Protein AF-A0A0L7QK67-F1 (afdb_monomer_lite)

Organism: NCBI:txid597456

Sequence (205 aa):
MLLEVEDETRDFITVYKKDFPTKKTDRRKEYRPPLNYLPPLNILNGPYKRCLNTQRQNAILPLSEQSEDPQETLNRIRDEHSRLRRFLPEVVPDEDLIERKENEVKQTIYQLDYSKDLLRVKRAIKPPDNLTPNIKEREILRIRTGDSEYDATIDAVGNRVIKRRLFGPPLPIEPKIYSKGPDSPPSECSKILAEKKLVLPSSIF

Structure (mmCIF, N/CA/C/O backbone):
data_AF-A0A0L7QK67-F1
#
_entry.id   AF-A0A0L7QK67-F1
#
loop_
_atom_site.group_PDB
_atom_site.id
_atom_site.type_symbol
_atom_site.label_atom_id
_atom_site.label_alt_id
_atom_site.label_comp_id
_atom_site.label_asym_id
_atom_site.label_entity_id
_atom_site.label_seq_id
_atom_site.pdbx_PDB_ins_code
_atom_site.Cartn_x
_atom_site.Cartn_y
_atom_site.Cartn_z
_atom_site.occupancy
_atom_site.B_iso_or_equiv
_atom_site.auth_seq_id
_atom_site.auth_comp_id
_atom_site.auth_asym_id
_atom_site.auth_atom_id
_atom_site.pdbx_PDB_model_num
ATOM 1 N N . MET A 1 1 ? -2.790 21.146 -72.416 1.00 38.78 1 MET A N 1
ATOM 2 C CA . MET A 1 1 ? -3.624 22.029 -71.577 1.00 38.78 1 MET A CA 1
ATOM 3 C C . MET A 1 1 ? -3.372 21.637 -70.139 1.00 38.78 1 MET A C 1
ATOM 5 O O . MET A 1 1 ? -3.506 20.464 -69.817 1.00 38.78 1 MET A O 1
ATOM 9 N N . LEU A 1 2 ? -2.863 22.590 -69.365 1.00 40.53 2 LEU A N 1
ATOM 10 C CA . LEU A 1 2 ? -2.480 22.452 -67.965 1.00 40.53 2 LEU A CA 1
ATOM 11 C C . LEU A 1 2 ? -3.756 22.299 -67.127 1.00 40.53 2 LEU A C 1
ATOM 13 O O . LEU A 1 2 ? -4.636 23.148 -67.225 1.00 40.53 2 LEU A O 1
ATOM 17 N N . LEU A 1 3 ? -3.869 21.222 -66.348 1.00 48.81 3 LEU A N 1
ATOM 18 C CA . LEU A 1 3 ? -4.796 21.184 -65.218 1.00 48.81 3 LEU A CA 1
ATOM 19 C C . LEU A 1 3 ? -3.996 21.618 -63.990 1.00 48.81 3 LEU A C 1
ATOM 21 O O . LEU A 1 3 ? -3.273 20.822 -63.393 1.00 48.81 3 LEU A O 1
ATOM 25 N N . GLU A 1 4 ? -4.082 22.906 -63.681 1.00 50.88 4 GLU A N 1
ATOM 26 C CA . GLU A 1 4 ? -3.701 23.461 -62.388 1.00 50.88 4 GLU A CA 1
ATOM 27 C C . GLU A 1 4 ? -4.680 22.893 -61.353 1.00 50.88 4 GLU A C 1
ATOM 29 O O . GLU A 1 4 ? -5.856 23.247 -61.328 1.00 50.88 4 GLU A O 1
ATOM 34 N N . VAL A 1 5 ? -4.222 21.931 -60.551 1.00 56.22 5 VAL A N 1
ATOM 35 C CA . VAL A 1 5 ? -4.926 21.545 -59.327 1.00 56.22 5 VAL A CA 1
ATOM 36 C C . VAL A 1 5 ? -4.429 22.502 -58.254 1.00 56.22 5 VAL A C 1
ATOM 38 O O . VAL A 1 5 ? -3.264 22.460 -57.867 1.00 56.22 5 VAL A O 1
ATOM 41 N N . GLU A 1 6 ? -5.311 23.412 -57.855 1.00 51.16 6 GLU A N 1
ATOM 42 C CA . GLU A 1 6 ? -5.121 24.427 -56.821 1.00 51.16 6 GLU A CA 1
ATOM 43 C C . GLU A 1 6 ? -4.711 23.784 -55.481 1.00 51.16 6 GLU A C 1
ATOM 45 O O . GLU A 1 6 ? -5.546 23.420 -54.654 1.00 51.16 6 GLU A O 1
ATOM 50 N N . ASP A 1 7 ? -3.405 23.662 -55.241 1.00 51.06 7 ASP A N 1
ATOM 51 C CA . ASP A 1 7 ? -2.826 23.256 -53.950 1.00 51.06 7 ASP A CA 1
ATOM 52 C C . ASP A 1 7 ? -2.637 24.454 -52.983 1.00 51.06 7 ASP A C 1
ATOM 54 O O . ASP A 1 7 ? -2.007 24.331 -51.931 1.00 51.06 7 ASP A O 1
ATOM 58 N N . GLU A 1 8 ? -3.201 25.626 -53.299 1.00 57.03 8 GLU A N 1
ATOM 59 C CA . GLU A 1 8 ? -2.974 26.888 -52.569 1.00 57.03 8 GLU A CA 1
ATOM 60 C C . GLU A 1 8 ? -3.861 27.113 -51.331 1.00 57.03 8 GLU A C 1
ATOM 62 O O . GLU A 1 8 ? -3.764 28.152 -50.684 1.00 57.03 8 GLU A O 1
ATOM 67 N N . THR A 1 9 ? -4.684 26.146 -50.918 1.00 58.72 9 THR A N 1
ATOM 68 C CA . THR A 1 9 ? -5.544 26.294 -49.720 1.00 58.72 9 THR A CA 1
ATOM 69 C C . THR A 1 9 ? -5.350 25.193 -48.682 1.00 58.72 9 THR A C 1
ATOM 71 O O . THR A 1 9 ? -6.241 24.881 -47.889 1.00 58.72 9 THR A O 1
ATOM 74 N N . ARG A 1 10 ? -4.155 24.595 -48.620 1.00 55.06 10 ARG A N 1
ATOM 75 C CA . ARG A 1 10 ? -3.776 23.773 -47.461 1.00 55.06 10 ARG A CA 1
ATOM 76 C C . ARG A 1 10 ? -3.441 24.679 -46.280 1.00 55.06 10 ARG A C 1
ATOM 78 O O . ARG A 1 10 ? -2.281 24.885 -45.945 1.00 55.06 10 ARG A O 1
ATOM 85 N N . ASP A 1 11 ? -4.476 25.196 -45.623 1.00 57.25 11 ASP A N 1
ATOM 86 C CA . ASP A 1 11 ? -4.360 25.926 -44.363 1.00 57.25 11 ASP A CA 1
ATOM 87 C C . ASP A 1 11 ? -3.767 25.006 -43.285 1.00 57.25 11 ASP A C 1
ATOM 89 O O . ASP A 1 11 ? -4.482 24.302 -42.563 1.00 57.25 11 ASP A O 1
ATOM 93 N N . PHE A 1 12 ? -2.440 25.022 -43.148 1.00 56.84 12 PHE A N 1
ATOM 94 C CA . PHE A 1 12 ? -1.678 24.218 -42.185 1.00 56.84 12 PHE A CA 1
ATOM 95 C C . PHE A 1 12 ? -2.164 24.409 -40.734 1.00 56.84 12 PHE A C 1
ATOM 97 O O . PHE A 1 12 ? -2.034 23.514 -39.899 1.00 56.84 12 PHE A O 1
ATOM 104 N N . ILE A 1 13 ? -2.802 25.548 -40.443 1.00 56.28 13 ILE A N 1
ATOM 105 C CA . ILE A 1 13 ? -3.410 25.880 -39.146 1.00 56.28 13 ILE A CA 1
ATOM 106 C C . ILE A 1 13 ? -4.594 24.951 -38.819 1.00 56.28 13 ILE A C 1
ATOM 108 O O . ILE A 1 13 ? -4.821 24.622 -37.651 1.00 56.28 13 ILE A O 1
ATOM 112 N N . THR A 1 14 ? -5.354 24.516 -39.829 1.00 57.88 14 THR A N 1
ATOM 113 C CA . THR A 1 14 ? -6.544 23.669 -39.640 1.00 57.88 14 THR A CA 1
ATOM 114 C C . THR A 1 14 ? -6.194 22.188 -39.534 1.00 57.88 14 THR A C 1
ATOM 116 O O . THR A 1 14 ? -6.826 21.477 -38.752 1.00 57.88 14 THR A O 1
ATOM 119 N N . VAL A 1 15 ? -5.157 21.735 -40.247 1.00 60.75 15 VAL A N 1
ATOM 120 C CA . VAL A 1 15 ? -4.647 20.356 -40.159 1.00 60.75 15 VAL A CA 1
ATOM 121 C C . VAL A 1 15 ? -3.985 20.126 -38.800 1.00 60.75 15 VAL A C 1
ATOM 123 O O . VAL A 1 15 ? -4.341 19.188 -38.092 1.00 60.75 15 VAL A O 1
ATOM 126 N N . TYR A 1 16 ? -3.140 21.056 -38.346 1.00 61.09 16 TYR A N 1
ATOM 127 C CA . TYR A 1 16 ? -2.440 20.912 -37.067 1.00 61.09 16 TYR A CA 1
ATOM 128 C C . TYR A 1 16 ? -3.393 20.850 -35.859 1.00 61.09 16 TYR A C 1
ATOM 130 O O . TYR A 1 16 ? -3.169 20.087 -34.924 1.00 61.09 16 TYR A O 1
ATOM 138 N N . LYS A 1 17 ? -4.501 21.606 -35.877 1.00 61.56 17 LYS A N 1
ATOM 139 C CA . LYS A 1 17 ? -5.532 21.541 -34.822 1.00 61.56 17 LYS A CA 1
ATOM 140 C C . LYS A 1 17 ? -6.393 20.275 -34.876 1.00 61.56 17 LYS A C 1
ATOM 142 O O . LYS A 1 17 ? -6.960 19.908 -33.848 1.00 61.56 17 LYS A O 1
ATOM 147 N N . LYS A 1 18 ? -6.530 19.644 -36.048 1.00 61.97 18 LYS A N 1
ATOM 148 C CA . LYS A 1 18 ? -7.239 18.364 -36.206 1.00 61.97 18 LYS A CA 1
ATOM 149 C C . LYS A 1 18 ? -6.393 17.200 -35.697 1.00 61.97 18 LYS A C 1
ATOM 151 O O . LYS A 1 18 ? -6.915 16.363 -34.967 1.00 61.97 18 LYS A O 1
ATOM 156 N N . ASP A 1 19 ? -5.105 17.196 -36.025 1.00 66.88 19 ASP A N 1
ATOM 157 C CA . ASP A 1 19 ? -4.198 16.101 -35.670 1.00 66.88 19 ASP A CA 1
ATOM 158 C C . ASP A 1 19 ? -3.710 16.194 -34.217 1.00 66.88 19 ASP A C 1
ATOM 160 O O . ASP A 1 19 ? -3.429 15.177 -33.580 1.00 66.88 19 ASP A O 1
ATOM 164 N N . PHE A 1 20 ? -3.671 17.406 -33.651 1.00 61.97 20 PHE A N 1
ATOM 165 C CA . PHE A 1 20 ? -3.247 17.650 -32.274 1.00 61.97 20 PHE A CA 1
ATOM 166 C C . PHE A 1 20 ? -4.322 18.426 -31.499 1.00 61.97 20 PHE A C 1
ATOM 168 O O . PHE A 1 20 ? -4.285 19.661 -31.454 1.00 61.97 20 PHE A O 1
A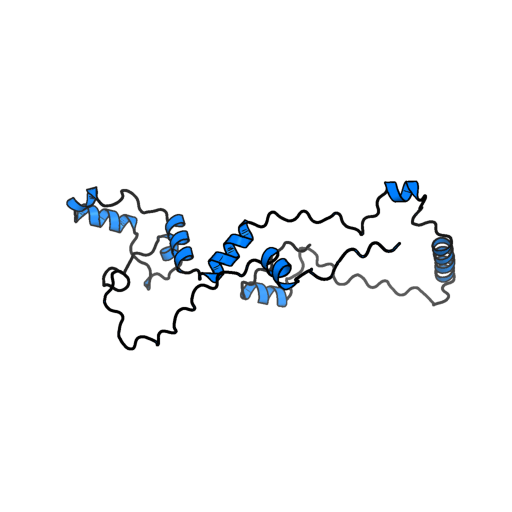TOM 175 N N . PRO A 1 21 ? -5.284 17.742 -30.844 1.00 64.50 21 PRO A N 1
ATOM 176 C CA . PRO A 1 21 ? -6.251 18.417 -29.990 1.00 64.50 21 PRO A CA 1
ATOM 177 C C . PRO A 1 21 ? -5.515 19.134 -28.852 1.00 64.50 21 PRO A C 1
ATOM 179 O O . PRO A 1 21 ? -4.741 18.531 -28.103 1.00 64.50 21 PRO A O 1
ATOM 182 N N . THR A 1 22 ? -5.756 20.437 -28.706 1.00 63.88 22 THR A N 1
ATOM 183 C CA . THR A 1 22 ? -5.203 21.222 -27.602 1.00 63.88 22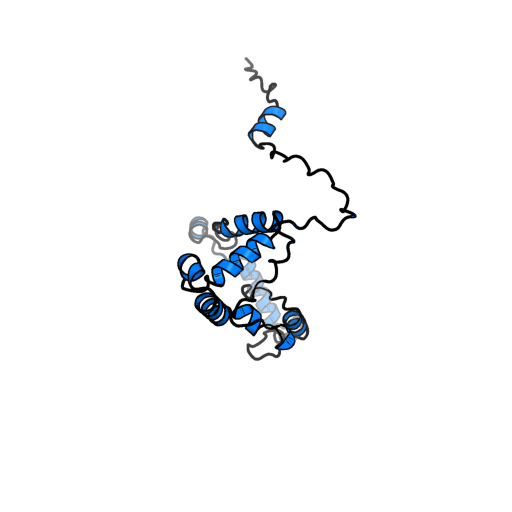 THR A CA 1
ATOM 184 C C . THR A 1 22 ? -5.664 20.619 -26.279 1.00 63.88 22 THR A C 1
ATOM 186 O O . THR A 1 22 ? -6.860 20.535 -25.993 1.00 63.88 22 THR A O 1
ATOM 189 N N . LYS A 1 23 ? -4.704 20.189 -25.451 1.00 66.62 23 LYS A N 1
ATOM 190 C CA . LYS A 1 23 ? -4.990 19.746 -24.084 1.00 66.62 23 LYS A CA 1
ATOM 191 C C . LYS A 1 23 ? -5.721 20.882 -23.369 1.00 66.62 23 LYS A C 1
ATOM 193 O O . LYS A 1 23 ? -5.219 22.004 -23.333 1.00 66.62 23 LYS A O 1
ATOM 198 N N . LYS A 1 24 ? -6.906 20.603 -22.817 1.00 62.47 24 LYS A N 1
ATOM 199 C CA . LYS A 1 24 ? -7.617 21.559 -21.962 1.00 62.47 24 LYS A CA 1
ATOM 200 C C . LYS A 1 24 ? -6.712 21.852 -20.771 1.00 62.47 24 LYS A C 1
ATOM 202 O O . LYS A 1 24 ? -6.501 20.990 -19.925 1.00 62.47 24 LYS A O 1
ATOM 207 N N . THR A 1 25 ? -6.116 23.036 -20.741 1.00 60.22 25 THR A N 1
ATOM 208 C CA . THR A 1 25 ? -5.406 23.503 -19.558 1.00 60.22 25 THR A CA 1
ATOM 209 C C . THR A 1 25 ? -6.465 23.841 -18.524 1.00 60.22 25 THR A C 1
ATOM 211 O O . THR A 1 25 ? -7.163 24.848 -18.668 1.00 60.22 25 THR A O 1
ATOM 214 N N . ASP A 1 26 ? -6.611 23.002 -17.503 1.00 64.81 26 ASP A N 1
ATOM 215 C CA . ASP A 1 26 ? -7.343 23.403 -16.309 1.00 64.81 26 ASP A CA 1
ATOM 216 C C . ASP A 1 26 ? -6.737 24.708 -15.785 1.00 64.81 26 ASP A C 1
ATOM 218 O O . ASP A 1 26 ? -5.516 24.912 -15.825 1.00 64.81 26 ASP A O 1
ATOM 222 N N . ARG A 1 27 ? -7.605 25.633 -15.359 1.00 63.47 27 ARG A N 1
ATOM 223 C CA . ARG A 1 27 ? -7.182 26.937 -14.839 1.00 63.47 27 ARG A CA 1
ATOM 224 C C . ARG A 1 27 ? -6.104 26.706 -13.780 1.00 63.47 27 ARG A C 1
ATOM 226 O O . ARG A 1 27 ? -6.308 25.930 -12.846 1.00 63.47 27 ARG A O 1
ATOM 233 N N . ARG A 1 28 ? -4.954 27.373 -13.934 1.00 62.69 28 ARG A N 1
ATOM 234 C CA . ARG A 1 28 ? -3.885 27.353 -12.928 1.00 62.69 28 ARG A CA 1
ATOM 235 C C . ARG A 1 28 ? -4.516 27.714 -11.585 1.00 62.69 28 ARG A C 1
ATOM 237 O O . ARG A 1 28 ? -5.160 28.756 -11.487 1.00 62.69 28 ARG A O 1
ATOM 244 N N . LYS A 1 29 ? -4.368 26.847 -10.577 1.00 64.38 29 LYS A N 1
ATOM 245 C CA . LYS A 1 29 ? -4.762 27.180 -9.203 1.00 64.38 29 LYS A CA 1
ATOM 246 C C . LYS A 1 29 ? -4.033 28.467 -8.831 1.00 64.38 29 LYS A C 1
ATOM 248 O O . LYS A 1 29 ? -2.805 28.499 -8.863 1.00 64.38 29 LYS A O 1
ATOM 253 N N . GLU A 1 30 ? -4.794 29.517 -8.548 1.00 72.00 30 GLU A N 1
ATOM 254 C CA . GLU A 1 30 ? -4.254 30.778 -8.051 1.00 72.00 30 GLU A CA 1
ATOM 255 C C . GLU A 1 30 ? -3.367 30.485 -6.838 1.00 72.00 30 GLU A C 1
ATOM 257 O O . GLU A 1 30 ? -3.742 29.708 -5.952 1.00 72.00 30 GLU A O 1
ATOM 262 N N . TYR A 1 31 ? -2.161 31.055 -6.837 1.00 66.12 31 TYR A N 1
ATOM 263 C CA . TYR A 1 31 ? -1.217 30.909 -5.738 1.00 66.12 31 TYR A CA 1
ATOM 264 C C . TYR A 1 31 ? -1.863 31.461 -4.467 1.00 66.12 31 TYR A C 1
ATOM 266 O O . TYR A 1 31 ? -2.077 32.666 -4.340 1.00 66.12 31 TYR A O 1
ATOM 274 N N . ARG A 1 32 ? -2.205 30.571 -3.532 1.00 66.88 32 ARG A N 1
ATOM 275 C CA . ARG A 1 32 ? -2.660 30.972 -2.203 1.00 66.88 32 ARG A CA 1
ATOM 276 C C . ARG A 1 32 ? -1.427 31.143 -1.319 1.00 66.88 32 ARG A C 1
ATOM 278 O O . ARG A 1 32 ? -0.677 30.175 -1.180 1.00 66.88 32 ARG A O 1
ATOM 285 N N . PRO A 1 33 ? -1.202 32.329 -0.730 1.00 68.81 33 PRO A N 1
ATOM 286 C CA . PRO A 1 33 ? -0.134 32.498 0.242 1.00 68.81 33 PRO A CA 1
ATOM 287 C C . PRO A 1 33 ? -0.337 31.531 1.422 1.00 68.81 33 PRO A C 1
ATOM 289 O O . PRO A 1 33 ? -1.478 31.149 1.712 1.00 68.81 33 PRO A O 1
ATOM 292 N N . PRO A 1 34 ? 0.749 31.112 2.095 1.00 62.47 34 PRO A N 1
ATOM 293 C CA . PRO A 1 34 ? 0.650 30.257 3.269 1.00 62.47 34 PRO A CA 1
ATOM 294 C C . PRO A 1 34 ? -0.243 30.922 4.324 1.00 62.47 34 PRO A C 1
ATOM 296 O O . PRO A 1 34 ? -0.141 32.119 4.592 1.00 62.47 34 PRO A O 1
ATOM 299 N N . LEU A 1 35 ? -1.171 30.145 4.880 1.00 58.31 35 LEU A N 1
ATOM 300 C CA . LEU A 1 35 ? -2.115 30.613 5.889 1.00 58.31 35 LEU A CA 1
ATOM 301 C C . LEU A 1 35 ? -1.343 30.898 7.187 1.00 58.31 35 LEU A C 1
ATOM 303 O O . LEU A 1 35 ? -0.801 29.978 7.789 1.00 58.31 35 LEU A O 1
ATOM 307 N N . ASN A 1 36 ? -1.318 32.159 7.631 1.00 68.19 36 ASN A N 1
ATOM 308 C CA . ASN A 1 36 ? -0.690 32.583 8.896 1.00 68.19 36 ASN A CA 1
ATOM 309 C C . ASN A 1 36 ? -1.497 32.192 10.151 1.00 68.19 36 ASN A C 1
ATOM 311 O O . ASN A 1 36 ? -1.132 32.558 11.265 1.00 68.19 36 ASN A O 1
ATOM 315 N N . TYR A 1 37 ? -2.616 31.489 9.987 1.00 60.69 37 TYR A N 1
ATOM 316 C CA . TYR A 1 37 ? -3.477 31.037 11.073 1.00 60.69 37 TYR A CA 1
ATOM 317 C C . TYR A 1 37 ? -3.511 29.516 11.115 1.00 60.69 37 TYR A C 1
ATOM 319 O O . TYR A 1 37 ? -3.493 28.857 10.071 1.00 60.69 37 TYR A O 1
ATOM 327 N N . LEU A 1 38 ? -3.591 28.961 12.331 1.00 61.03 38 LEU A N 1
ATOM 328 C CA . LEU A 1 38 ? -3.873 27.542 12.503 1.00 61.03 38 LEU A CA 1
ATOM 329 C C . LEU A 1 38 ? -5.152 27.228 11.718 1.00 61.03 38 LEU A C 1
ATOM 331 O O . LEU A 1 38 ? -6.145 27.951 11.866 1.00 61.03 38 LEU A O 1
ATOM 335 N N . PRO A 1 39 ? -5.132 26.205 10.847 1.00 61.34 39 PRO A N 1
ATOM 336 C CA . PRO A 1 39 ? -6.318 25.841 10.100 1.00 61.34 39 PRO A CA 1
ATOM 337 C C . PRO A 1 39 ? -7.450 25.600 11.106 1.00 61.34 39 PRO A C 1
ATOM 339 O O . PRO A 1 39 ? -7.208 24.944 12.125 1.00 61.34 39 PRO A O 1
ATOM 342 N N . PRO A 1 40 ? -8.661 26.135 10.861 1.00 64.44 40 PRO A N 1
ATOM 343 C CA . PRO A 1 40 ? -9.784 25.921 11.764 1.00 64.44 40 PRO A CA 1
ATOM 344 C C . PRO A 1 40 ? -9.946 24.420 12.011 1.00 64.44 40 PRO A C 1
ATOM 346 O O . PRO A 1 40 ? -9.616 23.624 11.122 1.00 64.44 40 PRO A O 1
ATOM 349 N N . LEU A 1 41 ? -10.421 24.043 13.206 1.00 56.66 41 LEU A N 1
ATOM 350 C CA . LEU A 1 41 ? -10.721 22.656 13.575 1.00 56.66 41 LEU A CA 1
ATOM 351 C C . LEU A 1 41 ? -11.761 22.101 12.597 1.00 56.66 41 LEU A C 1
ATOM 353 O O . LEU A 1 41 ? -12.966 22.165 12.811 1.00 56.66 41 LEU A O 1
ATOM 357 N N . ASN A 1 42 ? -11.274 21.623 11.465 1.00 54.62 42 ASN A N 1
ATOM 358 C CA . ASN A 1 42 ? -12.063 21.006 10.428 1.00 54.62 42 ASN A CA 1
ATOM 359 C C . ASN A 1 42 ? -12.228 19.529 10.801 1.00 54.62 42 ASN A C 1
ATOM 361 O O . ASN A 1 42 ? -11.465 19.012 11.619 1.00 54.62 42 ASN A O 1
ATOM 365 N N . ILE A 1 43 ? -13.147 18.804 10.166 1.00 55.53 43 ILE A N 1
ATOM 366 C CA . ILE A 1 43 ? -13.256 17.338 10.343 1.00 55.53 43 ILE A CA 1
ATOM 367 C C . ILE A 1 43 ? -11.889 16.670 10.067 1.00 55.53 43 ILE A C 1
ATOM 369 O O . ILE A 1 43 ? -11.509 15.691 10.696 1.00 55.53 43 ILE A O 1
ATOM 373 N N . LEU A 1 44 ? -11.096 17.301 9.194 1.00 54.88 44 LEU A N 1
ATOM 374 C CA . LEU A 1 44 ? -9.725 16.941 8.847 1.00 54.88 44 LEU A CA 1
ATOM 375 C C . LEU A 1 44 ? -8.632 17.486 9.783 1.00 54.88 44 LEU A C 1
ATOM 377 O O . LEU A 1 44 ? -7.477 17.271 9.465 1.00 54.88 44 LEU A O 1
ATOM 381 N N . ASN A 1 45 ? -8.912 18.213 10.868 1.00 57.41 45 ASN A N 1
ATOM 382 C CA . ASN A 1 45 ? -7.915 18.750 11.824 1.00 57.41 45 ASN A CA 1
ATOM 383 C C . ASN A 1 45 ? -8.387 18.740 13.292 1.00 57.41 45 ASN A C 1
ATOM 385 O O . ASN A 1 45 ? -7.720 19.296 14.160 1.00 57.41 45 ASN A O 1
ATOM 389 N N . GLY A 1 46 ? -9.533 18.121 13.569 1.00 59.94 46 GLY A N 1
ATOM 390 C CA . GLY A 1 46 ? -10.135 18.068 14.893 1.00 59.94 46 GLY A CA 1
ATOM 391 C C . GLY A 1 46 ? -9.493 17.053 15.854 1.00 59.94 46 GLY A C 1
ATOM 392 O O . GLY A 1 46 ? -8.628 16.269 15.462 1.00 59.94 46 GLY A O 1
ATOM 393 N N . PRO A 1 47 ? -9.961 17.026 17.116 1.00 57.19 47 PRO A N 1
ATOM 394 C CA . PRO A 1 47 ? -9.459 16.147 18.181 1.00 57.19 47 PRO A CA 1
ATOM 395 C C . PRO A 1 47 ? -9.599 14.643 17.882 1.00 57.19 47 PRO A C 1
ATOM 397 O O . PRO A 1 47 ? -8.848 13.839 18.424 1.00 57.19 47 PRO A O 1
ATOM 400 N N . TYR A 1 48 ? -10.489 14.254 16.966 1.00 62.09 48 TYR A N 1
ATOM 401 C CA . TYR A 1 48 ? -10.740 12.860 16.572 1.00 62.09 48 TYR A CA 1
ATOM 402 C C . TYR A 1 48 ? -9.765 12.318 15.509 1.00 62.09 48 TYR A C 1
ATOM 404 O O . TYR A 1 48 ? -10.107 11.416 14.752 1.00 62.09 48 TYR A O 1
ATOM 412 N N . LYS A 1 49 ? -8.552 12.876 15.419 1.00 65.62 49 LYS A N 1
ATOM 413 C CA . LYS A 1 49 ? -7.526 12.456 14.449 1.00 65.62 49 LYS A CA 1
ATOM 414 C C . LYS A 1 49 ? -6.648 11.294 14.898 1.00 65.62 49 LYS A C 1
ATOM 416 O O . LYS A 1 49 ? -5.964 10.709 14.066 1.00 65.62 49 LYS A O 1
ATOM 421 N N . ARG A 1 50 ? -6.587 11.022 16.201 1.00 70.31 50 ARG A N 1
ATOM 422 C CA . ARG A 1 50 ? -5.743 9.950 16.731 1.00 70.31 50 ARG A CA 1
ATOM 423 C C . ARG A 1 50 ? -6.439 8.622 16.460 1.00 70.31 50 ARG A C 1
ATOM 425 O O . ARG A 1 50 ? -7.329 8.229 17.207 1.00 70.31 50 ARG A O 1
ATOM 432 N N . CYS A 1 51 ? -6.079 7.993 15.351 1.00 78.38 51 CYS A N 1
ATOM 433 C CA . CYS A 1 51 ? -6.433 6.614 15.061 1.00 78.38 51 CYS A CA 1
ATOM 434 C C . CYS A 1 51 ? -5.440 5.671 15.742 1.00 78.38 51 CYS A C 1
ATOM 436 O O . CYS A 1 51 ? -4.281 6.027 15.956 1.00 78.38 51 CYS A O 1
ATOM 438 N N . LEU A 1 52 ? -5.916 4.475 16.081 1.00 85.81 52 LEU A N 1
ATOM 439 C CA . LEU A 1 52 ? -5.029 3.371 16.418 1.00 85.81 52 LEU A CA 1
ATOM 440 C C . LEU A 1 52 ? -4.218 3.006 15.175 1.00 85.81 52 LEU A C 1
ATOM 442 O O . LEU A 1 52 ? -4.722 3.104 14.051 1.00 85.81 52 LEU A O 1
ATOM 446 N N . ASN A 1 53 ? -2.976 2.593 15.387 1.00 87.94 53 ASN A N 1
ATOM 447 C CA . ASN A 1 53 ? -2.168 2.041 14.316 1.00 87.94 53 ASN A CA 1
ATOM 448 C C . ASN A 1 53 ? -2.735 0.669 13.923 1.00 87.94 53 ASN A C 1
ATOM 450 O O . ASN A 1 53 ? -3.354 -0.029 14.731 1.00 87.94 53 ASN A O 1
ATOM 454 N N . THR A 1 54 ? -2.498 0.266 12.677 1.00 87.00 54 THR A N 1
ATOM 455 C CA . THR A 1 54 ? -2.787 -1.106 12.241 1.00 87.00 54 THR A CA 1
ATOM 456 C C . THR A 1 54 ? -1.829 -2.095 12.905 1.00 87.00 54 THR A C 1
ATOM 458 O O . THR A 1 54 ? -0.744 -1.716 13.363 1.00 87.00 54 THR A O 1
ATOM 461 N N . GLN A 1 55 ? -2.190 -3.379 12.938 1.00 88.50 55 GLN A N 1
ATOM 462 C CA . GLN A 1 55 ? -1.346 -4.416 13.541 1.00 88.50 55 GLN A CA 1
ATOM 463 C C . GLN A 1 55 ? 0.008 -4.486 12.826 1.00 88.50 55 GLN A C 1
ATOM 465 O O . GLN A 1 55 ? 1.058 -4.537 13.471 1.00 88.50 55 GLN A O 1
ATOM 470 N N . ARG A 1 56 ? 0.003 -4.377 11.491 1.00 87.88 56 ARG A N 1
ATOM 471 C CA . ARG A 1 56 ? 1.229 -4.275 10.680 1.00 87.88 56 ARG A CA 1
ATOM 472 C C . ARG A 1 56 ? 2.086 -3.065 11.031 1.00 87.88 56 ARG A C 1
ATOM 474 O O . ARG A 1 56 ? 3.302 -3.200 11.124 1.00 87.88 56 ARG A O 1
ATOM 481 N N . GLN A 1 57 ? 1.483 -1.890 11.218 1.00 87.06 57 GLN A N 1
ATOM 482 C CA . GLN A 1 57 ? 2.233 -0.687 11.589 1.00 87.06 57 GLN A CA 1
ATOM 483 C C . GLN A 1 57 ? 2.847 -0.829 12.985 1.00 87.06 57 GLN A C 1
ATOM 485 O O . GLN A 1 57 ? 4.025 -0.523 13.159 1.00 87.06 57 GLN A O 1
ATOM 490 N N . ASN A 1 58 ? 2.105 -1.371 13.953 1.00 89.62 58 ASN A N 1
ATOM 491 C CA . ASN A 1 58 ? 2.629 -1.625 15.295 1.00 89.62 58 ASN A CA 1
ATOM 492 C C . ASN A 1 58 ? 3.809 -2.603 15.294 1.00 89.62 58 ASN A C 1
ATOM 494 O O . ASN A 1 58 ? 4.768 -2.386 16.026 1.00 89.62 58 ASN A O 1
ATOM 498 N N . ALA A 1 59 ? 3.800 -3.619 14.428 1.00 89.69 59 ALA A N 1
ATOM 499 C CA . ALA A 1 59 ? 4.923 -4.549 14.296 1.00 89.69 59 ALA A CA 1
ATOM 500 C C . ALA A 1 59 ? 6.223 -3.884 13.792 1.00 89.69 59 ALA A C 1
ATOM 502 O O . ALA A 1 59 ? 7.313 -4.397 14.043 1.00 89.69 59 ALA A O 1
ATOM 503 N N . ILE A 1 60 ? 6.120 -2.761 13.074 1.00 92.12 60 ILE A N 1
ATOM 504 C CA . ILE A 1 60 ? 7.266 -2.021 12.520 1.00 92.12 60 ILE A CA 1
ATOM 505 C C . ILE A 1 60 ? 7.804 -0.990 13.525 1.00 92.12 60 ILE A C 1
ATOM 507 O O . ILE A 1 60 ? 8.993 -0.666 13.504 1.00 92.12 60 ILE A O 1
ATOM 511 N N . LEU A 1 61 ? 6.936 -0.455 14.385 1.00 89.81 61 LEU A N 1
ATOM 512 C CA . LEU A 1 61 ? 7.259 0.633 15.305 1.00 89.81 61 LEU A CA 1
ATOM 513 C C . LEU A 1 61 ? 7.941 0.140 16.595 1.00 89.81 61 LEU A C 1
ATOM 515 O O . LEU A 1 61 ? 7.692 -0.982 17.044 1.00 89.81 61 LEU A O 1
ATOM 519 N N . PRO A 1 62 ? 8.786 0.975 17.231 1.00 90.50 62 PRO A N 1
ATOM 520 C CA . PRO A 1 62 ? 9.353 0.670 18.542 1.00 90.50 62 PRO A CA 1
ATOM 521 C C . PRO A 1 62 ? 8.265 0.672 19.625 1.00 90.50 62 PRO A C 1
ATOM 523 O O . PRO A 1 62 ? 7.293 1.416 19.530 1.00 90.50 62 PRO A O 1
ATOM 526 N N . LEU A 1 63 ? 8.460 -0.106 20.698 1.00 87.44 63 LEU A N 1
ATOM 527 C CA . LEU A 1 63 ? 7.463 -0.327 21.762 1.00 87.44 63 LEU A CA 1
ATOM 528 C C . LEU A 1 63 ? 6.877 0.969 22.361 1.00 87.44 63 LEU A C 1
ATOM 530 O O . LEU A 1 63 ? 5.723 0.989 22.768 1.00 87.44 63 LEU A O 1
ATOM 534 N N . SER A 1 64 ? 7.648 2.061 22.395 1.00 89.00 64 SER A N 1
ATOM 535 C CA . SER A 1 64 ? 7.198 3.365 22.903 1.00 89.00 64 SER A CA 1
ATOM 536 C C . SER A 1 64 ? 6.138 4.055 22.039 1.00 89.00 64 SER A C 1
ATOM 538 O O . SER A 1 64 ? 5.440 4.936 22.532 1.00 89.00 64 SER A O 1
ATOM 540 N N . GLU A 1 65 ? 6.049 3.704 20.757 1.00 86.94 65 GLU A N 1
ATOM 541 C CA . GLU A 1 65 ? 5.155 4.326 19.768 1.00 86.94 65 GLU A CA 1
ATOM 542 C C . GLU A 1 65 ? 4.030 3.386 19.312 1.00 86.94 65 GLU A C 1
ATOM 544 O O . GLU A 1 65 ? 3.174 3.779 18.516 1.00 86.94 65 GLU A O 1
ATOM 549 N N . GLN A 1 66 ? 4.020 2.147 19.808 1.00 86.94 66 GLN A N 1
ATOM 550 C CA . GLN A 1 66 ? 2.984 1.170 19.495 1.00 86.94 66 GLN A CA 1
ATOM 551 C C . GLN A 1 66 ? 1.654 1.568 20.144 1.00 86.94 66 GLN A C 1
ATOM 553 O O . GLN A 1 66 ? 1.604 1.984 21.303 1.00 86.94 66 GLN A O 1
ATOM 558 N N . SER A 1 67 ? 0.565 1.441 19.387 1.00 88.25 67 SER A N 1
ATOM 559 C CA . SER A 1 67 ? -0.790 1.604 19.915 1.00 88.25 67 SER A CA 1
ATOM 560 C C . SER A 1 67 ? -1.322 0.288 20.485 1.00 88.25 67 SER A C 1
ATOM 562 O O . SER A 1 67 ? -0.760 -0.777 20.239 1.00 88.25 67 SER A O 1
ATOM 564 N N . GLU A 1 68 ? -2.454 0.356 21.191 1.00 89.19 68 GLU A N 1
ATOM 565 C CA . GLU A 1 68 ? -3.245 -0.834 21.531 1.00 89.19 68 GLU A CA 1
ATOM 566 C C . GLU A 1 68 ? -3.667 -1.604 20.268 1.00 89.19 68 GLU A C 1
ATOM 568 O O . GLU A 1 68 ? -3.713 -1.036 19.164 1.00 89.19 68 GLU A O 1
ATOM 573 N N . ASP A 1 69 ? -3.982 -2.890 20.442 1.00 90.50 69 ASP A N 1
ATOM 574 C CA . ASP A 1 69 ? -4.487 -3.735 19.366 1.00 90.50 69 ASP A CA 1
ATOM 575 C C . ASP A 1 69 ? -5.898 -3.286 18.936 1.00 90.50 69 ASP A C 1
ATOM 577 O O . ASP A 1 69 ? -6.804 -3.204 19.774 1.00 90.50 69 ASP A O 1
ATOM 581 N N . PRO A 1 70 ? -6.135 -3.013 17.637 1.00 89.06 70 PRO A N 1
ATOM 582 C CA . PRO A 1 70 ? -7.415 -2.489 17.169 1.00 89.06 70 PRO A CA 1
ATOM 583 C C . PRO A 1 70 ? -8.607 -3.405 17.467 1.00 89.06 70 PRO A C 1
ATOM 585 O O . PRO A 1 70 ? -9.715 -2.901 17.677 1.00 89.06 70 PRO A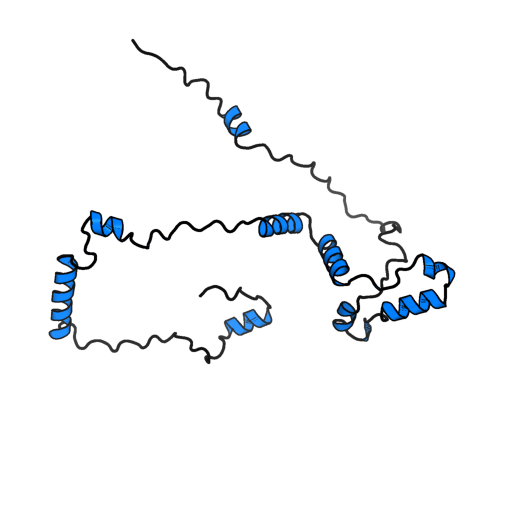 O 1
ATOM 588 N N . GLN A 1 71 ? -8.416 -4.728 17.496 1.00 89.69 71 GLN A N 1
ATOM 589 C CA . GLN A 1 71 ? -9.508 -5.670 17.745 1.00 89.69 71 GLN A CA 1
ATOM 590 C C . GLN A 1 71 ? -9.894 -5.691 19.229 1.00 89.69 71 GLN A C 1
ATOM 592 O O . GLN A 1 71 ? -11.085 -5.670 19.553 1.00 89.69 71 GLN A O 1
ATOM 597 N N . GLU A 1 72 ? -8.912 -5.680 20.131 1.00 91.50 72 GLU A N 1
ATOM 598 C CA . GLU A 1 72 ? -9.148 -5.573 21.574 1.00 91.50 72 GLU A CA 1
ATOM 599 C C . GLU A 1 72 ? -9.852 -4.265 21.936 1.00 91.50 72 GLU A C 1
ATOM 601 O O . GLU A 1 72 ? -10.865 -4.285 22.644 1.00 91.50 72 GLU A O 1
ATOM 606 N N . THR A 1 73 ? -9.393 -3.133 21.393 1.00 90.81 73 THR A N 1
ATOM 607 C CA . THR A 1 73 ? -10.036 -1.839 21.652 1.00 90.81 73 THR A CA 1
ATOM 608 C C . THR A 1 73 ? -11.467 -1.807 21.105 1.00 90.81 73 THR A C 1
ATOM 610 O O . THR A 1 73 ? -12.371 -1.288 21.763 1.00 90.81 73 THR A O 1
ATOM 613 N N . LEU A 1 74 ? -11.723 -2.402 19.935 1.00 90.19 74 LEU A N 1
ATOM 614 C CA . LEU A 1 74 ? -13.070 -2.490 19.363 1.00 90.19 74 LEU A CA 1
ATOM 615 C C . LEU A 1 74 ? -14.010 -3.349 20.223 1.00 90.19 74 LEU A C 1
ATOM 617 O O . LEU A 1 74 ? -15.169 -2.973 20.421 1.00 90.19 74 LEU A O 1
ATOM 621 N N . ASN A 1 75 ? -13.520 -4.461 20.772 1.00 91.25 75 ASN A N 1
ATOM 622 C CA . ASN A 1 75 ? -14.280 -5.289 21.710 1.00 91.25 75 ASN A CA 1
ATOM 623 C C . ASN A 1 75 ? -14.576 -4.524 23.006 1.00 91.25 75 ASN A C 1
ATOM 625 O O . ASN A 1 75 ? -15.729 -4.445 23.424 1.00 91.25 75 ASN A O 1
ATOM 629 N N . ARG A 1 76 ? -13.574 -3.845 23.569 1.00 93.31 76 ARG A N 1
ATOM 630 C CA . ARG A 1 76 ? -13.738 -3.007 24.761 1.00 93.31 76 ARG A CA 1
ATOM 631 C C . ARG A 1 76 ? -14.797 -1.918 24.568 1.00 93.31 76 ARG A C 1
ATOM 633 O O . ARG A 1 76 ? -15.677 -1.765 25.409 1.00 93.31 76 ARG A O 1
ATOM 640 N N . ILE A 1 77 ? -14.773 -1.206 23.439 1.00 91.06 77 ILE A N 1
ATOM 641 C CA . ILE A 1 77 ? -15.770 -0.168 23.121 1.00 91.06 77 ILE A CA 1
ATOM 642 C C . ILE A 1 77 ? -17.181 -0.763 23.024 1.00 91.06 77 ILE A C 1
ATOM 644 O O . ILE A 1 77 ? -18.155 -0.112 23.401 1.00 91.06 77 ILE A O 1
ATOM 648 N N . ARG A 1 78 ? -17.330 -1.994 22.527 1.00 89.81 78 ARG A N 1
ATOM 649 C CA . ARG A 1 78 ? -18.640 -2.662 22.469 1.00 89.81 78 ARG A CA 1
ATOM 650 C C . ARG A 1 78 ? -19.187 -3.003 23.838 1.00 89.81 78 ARG A C 1
ATOM 652 O O . ARG A 1 78 ? -20.395 -2.862 24.043 1.00 89.81 78 ARG A O 1
ATOM 659 N N . ASP A 1 79 ? -18.312 -3.450 24.726 1.00 92.31 79 ASP A N 1
ATOM 660 C CA . ASP A 1 79 ? -18.674 -3.820 26.087 1.00 92.31 79 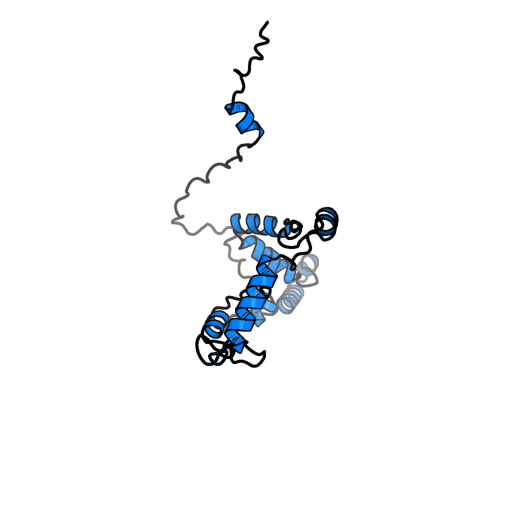ASP A CA 1
ATOM 661 C C . ASP A 1 79 ? -19.031 -2.570 26.900 1.00 92.31 79 ASP A C 1
ATOM 663 O O . ASP A 1 79 ? -20.075 -2.529 27.553 1.00 92.31 79 ASP A O 1
ATOM 667 N N . GLU A 1 80 ? -18.234 -1.503 26.774 1.00 94.88 80 GLU A N 1
ATOM 668 C CA . GLU A 1 80 ? -18.487 -0.203 27.409 1.00 94.88 80 GLU A CA 1
ATOM 669 C C . GLU A 1 80 ? -19.742 0.487 26.842 1.00 94.88 80 GLU A C 1
ATOM 671 O O . GLU A 1 80 ? -20.492 1.161 27.560 1.00 94.88 80 GLU A O 1
ATOM 676 N N . HIS A 1 81 ? -20.003 0.325 25.543 1.00 92.50 81 HIS A N 1
ATOM 677 C CA . HIS A 1 81 ? -21.087 1.000 24.836 1.00 92.50 81 HIS A CA 1
ATOM 678 C C . HIS A 1 81 ? -21.945 0.025 24.028 1.00 92.50 81 HIS A C 1
ATOM 680 O O . HIS A 1 81 ? -21.952 0.018 22.793 1.00 92.50 81 HIS A O 1
ATOM 686 N N . SER A 1 82 ? -22.807 -0.709 24.732 1.00 89.50 82 SER A N 1
ATOM 687 C CA . SER A 1 82 ? -23.759 -1.662 24.139 1.00 89.50 82 SER A CA 1
ATOM 688 C C . SER A 1 82 ? -24.639 -1.074 23.022 1.00 89.50 82 SER A C 1
ATOM 690 O O . SER A 1 82 ? -25.003 -1.775 22.075 1.00 89.50 82 SER A O 1
ATOM 692 N N . ARG A 1 83 ? -24.946 0.231 23.076 1.00 90.94 83 ARG A N 1
ATOM 693 C CA . ARG A 1 83 ? -25.710 0.950 22.037 1.00 90.94 83 ARG A CA 1
ATOM 694 C C . ARG A 1 83 ? -24.964 1.046 20.703 1.00 90.94 83 ARG A C 1
ATOM 696 O O . ARG A 1 83 ? -25.598 1.017 19.651 1.00 90.94 83 ARG A O 1
ATOM 703 N N . LEU A 1 84 ? -23.635 1.150 20.740 1.00 87.75 84 LEU A N 1
ATOM 704 C CA . LEU A 1 84 ? -22.788 1.285 19.553 1.00 87.75 84 LEU A CA 1
ATOM 705 C C . LEU A 1 84 ? -22.561 -0.048 18.840 1.00 87.75 84 LEU A C 1
ATOM 707 O O . LEU A 1 84 ? -22.190 -0.055 17.669 1.00 87.75 84 LEU A O 1
ATOM 711 N N . ARG A 1 85 ? -22.865 -1.176 19.491 1.00 87.25 85 ARG A N 1
ATOM 712 C CA . ARG A 1 85 ? -22.697 -2.519 18.920 1.00 87.25 85 ARG A CA 1
ATOM 713 C C . ARG A 1 85 ? -23.408 -2.704 17.575 1.00 87.25 85 ARG A C 1
ATOM 715 O O . ARG A 1 85 ? -22.922 -3.456 16.745 1.00 87.25 85 ARG A O 1
ATOM 722 N N . ARG A 1 86 ? -24.526 -2.003 17.348 1.00 87.69 86 ARG A N 1
ATOM 723 C CA . ARG A 1 86 ? -25.277 -2.043 16.077 1.00 87.69 86 ARG A CA 1
ATOM 724 C C . ARG A 1 86 ? -24.632 -1.235 14.949 1.00 87.69 86 ARG A C 1
ATOM 726 O O . ARG A 1 86 ? -24.922 -1.495 13.790 1.00 87.69 86 ARG A O 1
ATOM 733 N N . PHE A 1 87 ? -23.821 -0.236 15.289 1.00 88.56 87 PHE A N 1
ATOM 734 C CA . PHE A 1 87 ? -23.200 0.679 14.330 1.00 88.56 87 PHE A CA 1
ATOM 735 C C . PHE A 1 87 ? -21.746 0.309 14.026 1.00 88.56 87 PHE A C 1
ATOM 737 O O . PHE A 1 87 ? -21.236 0.664 12.967 1.00 88.56 87 PHE A O 1
ATOM 744 N N . LEU A 1 88 ? -21.075 -0.383 14.950 1.00 88.19 88 LEU A N 1
ATOM 745 C CA . LEU A 1 88 ? -19.676 -0.766 14.805 1.00 88.19 88 LEU A CA 1
ATOM 746 C C . LEU A 1 88 ? -19.525 -2.088 14.033 1.00 88.19 88 LEU A C 1
ATOM 748 O O . LEU A 1 88 ? -20.203 -3.061 14.372 1.00 88.19 88 LEU A O 1
ATOM 752 N N . PRO A 1 89 ? -18.594 -2.164 13.066 1.00 87.75 89 PRO A N 1
ATOM 753 C CA . PRO A 1 89 ? -18.377 -3.353 12.240 1.00 87.75 89 PRO A CA 1
ATOM 754 C C . PRO A 1 89 ? -17.843 -4.521 13.065 1.00 87.75 89 PRO A C 1
ATOM 756 O O . PRO A 1 89 ? -16.959 -4.319 13.893 1.00 87.75 89 PRO A O 1
ATOM 759 N N . GLU A 1 90 ? -18.377 -5.736 12.871 1.00 87.19 90 GLU A N 1
ATOM 760 C CA . GLU A 1 90 ? -18.038 -6.937 13.668 1.00 87.19 90 GLU A CA 1
ATOM 761 C C . GLU A 1 90 ? -16.535 -7.217 13.728 1.00 87.19 90 GLU A C 1
ATOM 763 O O . GLU A 1 90 ? -16.002 -7.488 14.805 1.00 87.19 90 GLU A O 1
ATOM 768 N N . VAL A 1 91 ? -15.875 -7.038 12.589 1.00 87.31 91 VAL A N 1
ATOM 769 C CA . VAL A 1 91 ? -14.454 -7.291 12.368 1.00 87.31 91 VAL A CA 1
ATOM 770 C C . VAL A 1 91 ? -13.756 -5.982 12.000 1.00 87.31 91 VAL A C 1
ATOM 772 O O . VAL A 1 91 ? -14.356 -5.111 11.360 1.00 87.31 91 VAL A O 1
ATOM 775 N N . VAL A 1 92 ? -12.491 -5.848 12.405 1.00 86.69 92 VAL A N 1
ATOM 776 C CA . VAL A 1 92 ? -11.617 -4.754 11.966 1.00 86.69 92 VAL A CA 1
ATOM 777 C C . VAL A 1 92 ? -11.525 -4.742 10.428 1.00 86.69 92 VAL A C 1
ATOM 779 O O . VAL A 1 92 ? -11.458 -5.806 9.808 1.00 86.69 92 VAL A O 1
ATOM 782 N N . PRO A 1 93 ? -11.564 -3.561 9.780 1.00 84.31 93 PRO A N 1
ATOM 783 C CA . PRO A 1 93 ? -11.444 -3.469 8.329 1.00 84.31 93 PRO A CA 1
ATOM 784 C C . PRO A 1 93 ? -10.123 -4.051 7.818 1.00 84.31 93 PRO A C 1
ATOM 786 O O . PRO A 1 93 ? -9.098 -3.960 8.487 1.00 84.31 93 PRO A O 1
ATOM 789 N N . ASP A 1 94 ? -10.153 -4.594 6.603 1.00 89.62 94 ASP A N 1
ATOM 790 C CA . ASP A 1 94 ? -8.977 -5.179 5.959 1.00 89.62 94 ASP A CA 1
ATOM 791 C C . ASP A 1 94 ? -7.830 -4.159 5.826 1.00 89.62 94 ASP A C 1
ATOM 793 O O . ASP A 1 94 ? -7.991 -3.079 5.241 1.00 89.62 94 ASP A O 1
ATOM 797 N N . GLU A 1 95 ? -6.663 -4.518 6.362 1.00 87.88 95 GLU A N 1
ATOM 798 C CA . GLU A 1 95 ? -5.473 -3.669 6.391 1.00 87.88 95 GLU A CA 1
ATOM 799 C C . GLU A 1 95 ? -4.951 -3.362 4.984 1.00 87.88 95 GLU A C 1
ATOM 801 O O . GLU A 1 95 ? -4.481 -2.249 4.738 1.00 87.88 95 GLU A O 1
ATOM 806 N N . ASP A 1 96 ? -5.105 -4.289 4.033 1.00 88.12 96 ASP A N 1
ATOM 807 C CA . ASP A 1 96 ? -4.677 -4.079 2.646 1.00 88.12 96 ASP A CA 1
ATOM 808 C C . ASP A 1 96 ? -5.479 -2.952 1.978 1.00 88.12 96 ASP A C 1
ATOM 810 O O . ASP A 1 96 ? -4.955 -2.178 1.168 1.00 88.12 96 ASP A O 1
ATOM 814 N N . LEU A 1 97 ? -6.768 -2.835 2.311 1.00 87.25 97 LEU A N 1
ATOM 815 C CA . LEU A 1 97 ? -7.625 -1.765 1.803 1.00 87.25 97 LEU A CA 1
ATOM 816 C C . LEU A 1 97 ? -7.264 -0.419 2.430 1.00 87.25 97 LEU A C 1
ATOM 818 O O . LEU A 1 97 ? -7.266 0.597 1.727 1.00 87.25 97 LEU A O 1
ATOM 822 N N . ILE A 1 98 ? -6.931 -0.414 3.724 1.00 86.25 98 ILE A N 1
ATOM 823 C CA . ILE A 1 98 ? -6.478 0.782 4.443 1.00 86.25 98 ILE A CA 1
ATOM 824 C C . ILE A 1 98 ? -5.177 1.291 3.824 1.00 86.25 98 ILE A C 1
ATOM 826 O O . ILE A 1 98 ? -5.097 2.459 3.445 1.00 86.25 98 ILE A O 1
ATOM 830 N N . GLU A 1 99 ? -4.192 0.415 3.630 1.00 86.31 99 GLU A N 1
ATOM 831 C CA . GLU A 1 99 ? -2.900 0.784 3.054 1.00 86.31 99 GLU A CA 1
ATOM 832 C C . GLU A 1 99 ? -3.049 1.338 1.630 1.00 86.31 99 GLU A C 1
ATOM 834 O O . GLU A 1 99 ? -2.471 2.374 1.292 1.00 86.31 99 GLU A O 1
ATOM 839 N N . ARG A 1 100 ? -3.891 0.714 0.793 1.00 84.94 100 ARG A N 1
ATOM 840 C CA . ARG A 1 100 ? -4.206 1.239 -0.549 1.00 84.94 100 ARG A CA 1
ATOM 841 C C . ARG A 1 100 ? -4.793 2.644 -0.483 1.00 84.94 100 ARG A C 1
ATOM 843 O O . ARG A 1 100 ? -4.354 3.514 -1.230 1.00 84.94 100 ARG A O 1
ATOM 850 N N . LYS A 1 101 ? -5.750 2.881 0.416 1.00 83.62 101 LYS A N 1
ATOM 851 C CA . LYS A 1 101 ? -6.386 4.194 0.591 1.00 83.62 101 LYS A CA 1
ATOM 852 C C . LYS A 1 101 ? -5.410 5.241 1.113 1.00 83.62 101 LYS A C 1
ATOM 854 O O . LYS A 1 101 ? -5.406 6.364 0.617 1.00 83.62 101 LYS A O 1
ATOM 859 N N . GLU A 1 102 ? -4.553 4.885 2.062 1.00 83.38 102 GLU A N 1
ATOM 860 C CA . GLU A 1 102 ? -3.491 5.778 2.523 1.00 83.38 102 GLU A CA 1
ATOM 861 C C . GLU A 1 102 ? -2.525 6.139 1.397 1.00 83.38 102 GLU A C 1
ATOM 863 O O . GLU A 1 102 ? -2.143 7.301 1.254 1.00 83.38 102 GLU A O 1
ATOM 868 N N . ASN A 1 103 ? -2.145 5.159 0.581 1.00 82.75 103 ASN A N 1
ATOM 869 C CA . ASN A 1 103 ? -1.262 5.371 -0.555 1.00 82.75 103 ASN A CA 1
ATOM 870 C C . ASN A 1 103 ? -1.924 6.252 -1.622 1.00 82.75 103 ASN A C 1
ATOM 872 O O . ASN A 1 103 ? -1.264 7.141 -2.150 1.00 82.75 103 ASN A O 1
ATOM 876 N N . GLU A 1 104 ? -3.225 6.089 -1.884 1.00 79.38 104 GLU A N 1
ATOM 877 C CA . GLU A 1 104 ? -3.996 6.989 -2.757 1.00 79.38 104 GLU A CA 1
ATOM 878 C C . GLU A 1 104 ? -3.967 8.442 -2.257 1.00 79.38 104 GLU A C 1
ATOM 880 O O . GLU A 1 104 ? -3.840 9.362 -3.061 1.00 79.38 104 GLU A O 1
ATOM 885 N N . VAL A 1 105 ? -4.064 8.659 -0.940 1.00 76.50 105 VAL A N 1
ATOM 886 C CA . VAL A 1 105 ? -4.039 10.004 -0.337 1.00 76.50 105 VAL A CA 1
ATOM 887 C C . VAL A 1 105 ? -2.631 10.605 -0.340 1.00 76.50 105 VAL A C 1
ATOM 889 O O . VAL A 1 105 ? -2.477 11.806 -0.562 1.00 76.50 105 VAL A O 1
ATOM 892 N N . LYS A 1 106 ? -1.600 9.791 -0.084 1.00 77.00 106 LYS A N 1
ATOM 893 C CA . LYS A 1 106 ? -0.193 10.226 -0.084 1.00 77.00 106 LYS A CA 1
ATOM 894 C C . LYS A 1 106 ? 0.315 10.513 -1.499 1.00 77.00 106 LYS A C 1
ATOM 896 O O . LYS A 1 106 ? 1.214 11.338 -1.664 1.00 77.00 106 LYS A O 1
ATOM 901 N N . GLN A 1 107 ? -0.236 9.848 -2.513 1.00 76.44 107 GLN A N 1
ATOM 902 C CA . GLN A 1 107 ? 0.181 10.043 -3.894 1.00 76.44 107 GLN A CA 1
ATOM 903 C C . GLN A 1 107 ? -0.273 11.397 -4.439 1.00 76.44 107 GLN A C 1
ATOM 905 O O . GLN A 1 107 ? -1.427 11.813 -4.344 1.00 76.44 107 GLN A O 1
ATOM 910 N N . THR A 1 108 ? 0.664 12.091 -5.073 1.00 76.25 108 THR A N 1
ATOM 911 C CA . THR A 1 108 ? 0.355 13.316 -5.815 1.00 76.25 108 THR A CA 1
ATOM 912 C C . THR A 1 108 ? -0.430 12.995 -7.088 1.00 76.25 108 THR A C 1
ATOM 914 O O . THR A 1 108 ? -0.308 11.906 -7.647 1.00 76.25 108 THR A O 1
ATOM 917 N N . ILE A 1 109 ? -1.178 13.978 -7.603 1.00 76.00 109 ILE A N 1
ATOM 918 C CA . ILE A 1 109 ? -1.893 13.863 -8.890 1.00 76.00 109 ILE A CA 1
ATOM 919 C C . ILE A 1 109 ? -0.946 13.361 -9.993 1.00 76.00 109 ILE A C 1
ATOM 921 O O . ILE A 1 109 ? -1.278 12.425 -10.708 1.00 76.00 109 ILE A O 1
ATOM 925 N N . TYR A 1 110 ? 0.278 13.902 -10.051 1.00 71.12 110 TYR A N 1
ATOM 926 C CA . TYR A 1 110 ? 1.298 13.460 -11.001 1.00 71.12 110 TYR A CA 1
ATOM 927 C C . TYR A 1 110 ? 1.650 11.973 -10.840 1.00 71.12 110 TYR A C 1
ATOM 929 O O . TYR A 1 110 ? 1.699 11.247 -11.826 1.00 71.12 110 TYR A O 1
ATOM 937 N N . GLN A 1 111 ? 1.869 11.493 -9.613 1.00 74.38 111 GLN A N 1
ATOM 938 C CA . GLN A 1 111 ? 2.190 10.080 -9.360 1.00 74.38 111 GLN A CA 1
ATOM 939 C C . GLN A 1 111 ? 1.038 9.139 -9.748 1.00 74.38 111 GLN A C 1
ATOM 941 O O . GLN A 1 111 ? 1.281 8.063 -10.303 1.00 74.38 111 GLN A O 1
ATOM 946 N N . LEU A 1 112 ? -0.211 9.547 -9.508 1.00 70.56 112 LEU A N 1
ATOM 947 C CA . LEU A 1 112 ? -1.394 8.795 -9.935 1.00 70.56 112 LEU A CA 1
ATOM 948 C C . LEU A 1 112 ? -1.511 8.723 -11.464 1.00 70.56 112 LEU A C 1
ATOM 950 O O . LEU A 1 112 ? -1.842 7.668 -12.003 1.00 70.56 112 LEU A O 1
ATOM 954 N N . ASP A 1 113 ? -1.215 9.815 -12.168 1.00 68.31 113 ASP A N 1
ATOM 955 C CA . ASP A 1 113 ? -1.274 9.849 -13.632 1.00 68.31 113 ASP A CA 1
ATOM 956 C C . ASP A 1 113 ? -0.194 8.954 -14.261 1.00 68.31 113 ASP A C 1
ATOM 958 O O . ASP A 1 113 ? -0.501 8.127 -15.120 1.00 68.31 113 ASP A O 1
ATOM 962 N N . TYR A 1 114 ? 1.046 9.013 -13.766 1.00 68.00 114 TYR A N 1
ATOM 963 C CA . TYR A 1 114 ? 2.125 8.151 -14.265 1.00 68.00 114 TYR A CA 1
ATOM 964 C C . TYR A 1 114 ? 1.909 6.662 -13.944 1.00 68.00 114 TYR A C 1
ATOM 966 O O . TYR A 1 114 ? 2.240 5.802 -14.760 1.00 68.00 114 TYR A O 1
ATOM 974 N N . SER A 1 115 ? 1.343 6.323 -12.782 1.00 67.88 115 SER A N 1
ATOM 975 C CA . SER A 1 115 ? 1.088 4.920 -12.408 1.00 67.88 115 SER A CA 1
ATOM 976 C C . SER A 1 115 ? -0.036 4.273 -13.224 1.00 67.88 115 SER A C 1
ATOM 978 O O . SER A 1 115 ? 0.051 3.087 -13.555 1.00 67.88 115 SER A O 1
ATOM 980 N N . LYS A 1 116 ? -1.057 5.041 -13.624 1.00 64.56 116 LYS A N 1
ATOM 981 C CA . LYS A 1 116 ? -2.113 4.561 -14.532 1.00 64.56 116 LYS A CA 1
ATOM 982 C C . LYS A 1 116 ? -1.572 4.197 -15.911 1.00 64.56 116 LYS A C 1
ATOM 984 O O . LYS A 1 116 ? -2.009 3.196 -16.485 1.00 64.56 116 LYS A O 1
ATOM 989 N N . ASP A 1 117 ? -0.614 4.968 -16.417 1.00 59.59 117 ASP A N 1
ATOM 990 C CA . ASP A 1 117 ? -0.015 4.720 -17.728 1.00 59.59 117 ASP A CA 1
ATOM 991 C C . ASP A 1 117 ? 0.891 3.482 -17.721 1.00 59.59 117 ASP A C 1
ATOM 993 O O . ASP A 1 117 ? 0.884 2.725 -18.691 1.00 59.59 117 ASP A O 1
ATOM 997 N N . LEU A 1 118 ? 1.572 3.185 -16.607 1.00 57.22 118 LEU A N 1
ATOM 998 C CA . LEU A 1 118 ? 2.391 1.972 -16.464 1.00 57.22 118 LEU A CA 1
ATOM 999 C C . LEU A 1 118 ? 1.564 0.677 -16.508 1.00 57.22 118 LEU A C 1
ATOM 1001 O O . LEU A 1 118 ? 2.002 -0.312 -17.095 1.00 57.22 118 LEU A O 1
ATOM 1005 N N . LEU A 1 119 ? 0.352 0.680 -15.943 1.00 56.88 119 LEU A N 1
ATOM 1006 C CA . LEU A 1 119 ? -0.545 -0.485 -15.963 1.00 56.88 119 LEU A CA 1
ATOM 1007 C C . LEU A 1 119 ? -1.240 -0.689 -17.321 1.00 56.88 119 LEU A C 1
ATOM 1009 O O . LEU A 1 119 ? -1.752 -1.774 -17.597 1.00 56.88 119 LEU A O 1
ATOM 1013 N N . ARG A 1 120 ? -1.254 0.336 -18.185 1.00 56.09 120 ARG A N 1
ATOM 1014 C CA . ARG A 1 120 ? -1.854 0.293 -19.529 1.00 56.09 120 ARG A CA 1
ATOM 1015 C C . ARG A 1 120 ? -0.861 0.052 -20.658 1.00 56.09 120 ARG A C 1
ATOM 1017 O O . ARG A 1 120 ? -1.287 -0.023 -21.814 1.00 56.09 120 ARG A O 1
ATOM 1024 N N . VAL A 1 121 ? 0.425 -0.135 -20.368 1.00 54.19 121 VAL A N 1
ATOM 1025 C CA . VAL A 1 121 ? 1.374 -0.550 -21.401 1.00 54.19 121 VAL A CA 1
ATOM 1026 C C . VAL A 1 121 ? 1.122 -2.022 -21.723 1.00 54.19 121 VAL A C 1
ATOM 1028 O O . VAL A 1 121 ? 1.748 -2.926 -21.170 1.00 54.19 121 VAL A O 1
ATOM 1031 N N . LYS A 1 122 ? 0.209 -2.282 -22.670 1.00 62.12 122 LYS A N 1
ATOM 1032 C CA . LYS A 1 122 ? 0.300 -3.492 -23.493 1.00 62.12 122 LYS A CA 1
ATOM 1033 C C . LYS A 1 122 ? 1.731 -3.504 -24.008 1.00 62.12 122 LYS A C 1
ATOM 1035 O O . LYS A 1 122 ? 2.096 -2.598 -24.755 1.00 62.12 122 LYS A O 1
ATOM 1040 N N . ARG A 1 123 ? 2.556 -4.444 -23.533 1.00 57.47 123 ARG A N 1
ATOM 1041 C CA . ARG A 1 123 ? 3.950 -4.574 -23.969 1.00 57.47 123 ARG A CA 1
ATOM 1042 C C . ARG A 1 123 ? 3.935 -4.530 -25.490 1.00 57.47 123 ARG A C 1
ATOM 1044 O O . ARG A 1 123 ? 3.367 -5.427 -26.111 1.00 57.47 123 ARG A O 1
ATOM 1051 N N . ALA A 1 124 ? 4.467 -3.455 -26.068 1.00 64.12 124 ALA A N 1
ATOM 1052 C CA . ALA A 1 124 ? 4.604 -3.371 -27.507 1.00 64.12 124 ALA A CA 1
ATOM 1053 C C . ALA A 1 124 ? 5.420 -4.596 -27.915 1.00 64.12 124 ALA A C 1
ATOM 1055 O O . ALA A 1 124 ? 6.512 -4.820 -27.383 1.00 64.12 124 ALA A O 1
ATOM 1056 N N . ILE A 1 125 ? 4.839 -5.440 -28.767 1.00 69.50 125 ILE A N 1
ATOM 1057 C CA . ILE A 1 125 ? 5.544 -6.589 -29.320 1.00 69.50 125 ILE A CA 1
ATOM 1058 C C . ILE A 1 125 ? 6.731 -5.981 -30.056 1.00 69.50 125 ILE A C 1
ATOM 1060 O O . ILE A 1 125 ? 6.540 -5.229 -31.013 1.00 69.50 125 ILE A O 1
ATOM 1064 N N . LYS A 1 126 ? 7.944 -6.211 -29.542 1.00 68.38 126 LYS A N 1
ATOM 1065 C CA . LYS A 1 126 ? 9.147 -5.730 -30.212 1.00 68.38 126 LYS A CA 1
ATOM 1066 C C . LYS A 1 126 ? 9.129 -6.322 -31.624 1.00 68.38 126 LYS A C 1
ATOM 1068 O O . LYS A 1 126 ? 8.871 -7.523 -31.747 1.00 68.38 126 LYS A O 1
ATOM 1073 N N . PRO A 1 127 ? 9.352 -5.511 -32.670 1.00 68.75 127 PRO A N 1
ATOM 1074 C CA . PRO A 1 127 ? 9.515 -6.059 -34.003 1.00 68.75 127 PRO A CA 1
ATOM 1075 C C . PRO A 1 127 ? 10.654 -7.092 -33.980 1.00 68.75 127 PRO A C 1
ATOM 1077 O O . PRO A 1 127 ? 11.569 -6.962 -33.157 1.00 68.75 127 PRO A O 1
ATOM 1080 N N . PRO A 1 128 ? 10.575 -8.137 -34.820 1.00 67.69 128 PRO A N 1
ATOM 1081 C CA . PRO A 1 128 ? 11.625 -9.143 -34.904 1.00 67.69 128 PRO A CA 1
ATOM 1082 C C . PRO A 1 128 ? 12.976 -8.472 -35.169 1.00 67.69 128 PRO A C 1
ATOM 1084 O O . PRO A 1 128 ? 13.053 -7.450 -35.850 1.00 67.69 128 PRO A O 1
ATOM 1087 N N . ASP A 1 129 ? 14.026 -9.025 -34.569 1.00 71.00 129 ASP A N 1
ATOM 1088 C CA . ASP A 1 129 ? 15.366 -8.454 -34.609 1.00 71.00 129 ASP A CA 1
ATOM 1089 C C . ASP A 1 129 ? 15.898 -8.415 -36.051 1.00 71.00 129 ASP A C 1
ATOM 1091 O O . ASP A 1 129 ? 16.107 -9.458 -36.676 1.00 71.00 129 ASP A O 1
ATOM 1095 N N . ASN A 1 130 ? 16.143 -7.208 -36.569 1.00 67.25 130 ASN A N 1
ATOM 1096 C CA . ASN A 1 130 ? 16.679 -6.983 -37.917 1.00 67.25 130 ASN A CA 1
ATOM 1097 C C . ASN A 1 130 ? 18.106 -7.533 -38.088 1.00 67.25 130 ASN A C 1
ATOM 1099 O O . ASN A 1 130 ? 18.616 -7.586 -39.206 1.00 67.25 130 ASN A O 1
ATOM 1103 N N . LEU A 1 131 ? 18.768 -7.916 -36.993 1.00 68.62 131 LEU A N 1
ATOM 1104 C CA . LEU A 1 131 ? 20.086 -8.545 -37.020 1.00 68.62 131 LEU A CA 1
ATOM 1105 C C . LEU A 1 131 ? 20.012 -10.062 -37.221 1.00 68.62 131 LEU A C 1
ATOM 1107 O O . LEU A 1 131 ? 21.041 -10.689 -37.477 1.00 68.62 131 LEU A O 1
ATOM 1111 N N . THR A 1 132 ? 18.817 -10.660 -37.142 1.00 66.69 132 THR A N 1
ATOM 1112 C CA . THR A 1 132 ? 18.632 -12.078 -37.454 1.00 66.69 132 THR A CA 1
ATOM 1113 C C . THR A 1 132 ? 18.331 -12.262 -38.941 1.00 66.69 132 THR A C 1
ATOM 1115 O O . THR A 1 132 ? 17.280 -11.849 -39.429 1.00 66.69 132 THR A O 1
ATOM 1118 N N . PRO A 1 133 ? 19.251 -12.864 -39.705 1.00 66.12 133 PRO A N 1
ATOM 1119 C CA . PRO A 1 133 ? 19.062 -13.015 -41.135 1.00 66.12 133 PRO A CA 1
ATOM 1120 C C . PRO A 1 133 ? 17.935 -14.003 -41.449 1.00 66.12 133 PRO A C 1
ATOM 1122 O O . PRO A 1 133 ? 17.906 -15.123 -40.934 1.00 66.12 133 PRO A O 1
ATOM 1125 N N . ASN A 1 134 ? 17.045 -13.618 -42.361 1.00 76.12 134 ASN A N 1
ATOM 1126 C CA . ASN A 1 134 ? 15.965 -14.474 -42.834 1.00 76.12 134 ASN A CA 1
ATOM 1127 C C . ASN A 1 134 ? 16.517 -15.592 -43.743 1.00 76.12 134 ASN A C 1
ATOM 1129 O O . ASN A 1 134 ? 17.070 -15.337 -44.814 1.00 76.12 134 ASN A O 1
ATOM 1133 N N . ILE A 1 135 ? 16.357 -16.850 -43.319 1.00 74.56 135 ILE A N 1
ATOM 1134 C CA . ILE A 1 135 ? 16.887 -18.032 -44.025 1.00 74.56 135 ILE A CA 1
ATOM 1135 C C . ILE A 1 135 ? 16.282 -18.158 -45.431 1.00 74.56 135 ILE A C 1
ATOM 1137 O O . ILE A 1 135 ? 16.998 -18.486 -46.374 1.00 74.56 135 ILE A O 1
ATOM 1141 N N . LYS A 1 136 ? 14.995 -17.824 -45.599 1.00 78.69 136 LYS A N 1
ATOM 1142 C CA . LYS A 1 136 ? 14.315 -17.892 -46.904 1.00 78.69 136 LYS A CA 1
ATOM 1143 C C . LYS A 1 136 ? 14.853 -16.855 -47.886 1.00 78.69 136 LYS A C 1
ATOM 1145 O O . LYS A 1 136 ? 15.061 -17.167 -49.052 1.00 78.69 136 LYS A O 1
ATOM 1150 N N . GLU A 1 137 ? 15.114 -15.635 -47.420 1.00 73.44 137 GLU A N 1
ATOM 1151 C CA . GLU A 1 137 ? 15.733 -14.594 -48.251 1.00 73.44 137 GLU A CA 1
ATOM 1152 C C . GLU A 1 137 ? 17.149 -14.994 -48.667 1.00 73.44 137 GLU A C 1
ATOM 1154 O O . GLU A 1 137 ? 17.513 -14.833 -49.827 1.00 73.44 137 GLU A O 1
ATOM 1159 N N . ARG A 1 138 ? 17.930 -15.593 -47.760 1.00 72.31 138 ARG A N 1
ATOM 1160 C CA . ARG A 1 138 ? 19.269 -16.109 -48.085 1.00 72.31 138 ARG A CA 1
ATOM 1161 C C . ARG A 1 138 ? 19.240 -17.234 -49.110 1.00 72.31 138 ARG A C 1
ATOM 1163 O O . ARG A 1 138 ? 20.102 -17.264 -49.984 1.00 72.31 138 ARG A O 1
ATOM 1170 N N . GLU A 1 139 ? 18.268 -18.134 -49.015 1.00 76.81 139 GLU A N 1
ATOM 1171 C CA . GLU A 1 139 ? 18.084 -19.226 -49.970 1.00 76.81 139 GLU A CA 1
ATOM 1172 C C . GLU A 1 139 ? 17.716 -18.695 -51.365 1.00 76.81 139 GLU A C 1
ATOM 1174 O O . GLU A 1 139 ? 18.347 -19.072 -52.354 1.00 76.81 139 GLU A O 1
ATOM 1179 N N . ILE A 1 140 ? 16.778 -17.742 -51.440 1.00 78.62 140 ILE A N 1
ATOM 1180 C CA . ILE A 1 140 ? 16.372 -17.068 -52.688 1.00 78.62 140 ILE A CA 1
ATOM 1181 C C . ILE A 1 140 ? 17.551 -16.317 -53.312 1.00 78.62 140 ILE A C 1
ATOM 1183 O O . ILE A 1 140 ? 17.812 -16.444 -54.509 1.00 78.62 140 ILE A O 1
ATOM 1187 N N . LEU A 1 141 ? 18.287 -15.556 -52.501 1.00 72.06 141 LEU A N 1
ATOM 1188 C CA . LEU A 1 141 ? 19.441 -14.772 -52.939 1.00 72.06 141 LEU A CA 1
ATOM 1189 C C . LEU A 1 141 ? 20.710 -15.626 -53.123 1.00 72.06 141 LEU A C 1
ATOM 1191 O O . LEU A 1 141 ? 21.745 -15.094 -53.518 1.00 72.06 141 LEU A O 1
ATOM 1195 N N . ARG A 1 142 ? 20.650 -16.940 -52.845 1.00 73.19 142 ARG A N 1
ATOM 1196 C CA . ARG A 1 142 ? 21.783 -17.886 -52.874 1.00 73.19 142 ARG A CA 1
ATOM 1197 C C . ARG A 1 142 ? 23.005 -17.398 -52.084 1.00 73.19 142 ARG A C 1
ATOM 1199 O O . ARG A 1 142 ? 24.144 -17.715 -52.423 1.00 73.19 142 ARG A O 1
ATOM 1206 N N . ILE A 1 143 ? 22.774 -16.638 -51.015 1.00 61.81 143 ILE A N 1
ATOM 1207 C CA . ILE A 1 143 ? 23.835 -16.090 -50.170 1.00 61.81 143 ILE A CA 1
ATOM 1208 C C . ILE A 1 143 ? 24.310 -17.198 -49.229 1.00 61.81 143 ILE A C 1
ATOM 1210 O O . ILE A 1 143 ? 23.712 -17.442 -48.179 1.00 61.81 143 ILE A O 1
ATOM 1214 N N . ARG A 1 144 ? 25.421 -17.849 -49.581 1.00 61.44 144 ARG A N 1
ATOM 1215 C CA . ARG A 1 144 ? 26.206 -18.665 -48.646 1.00 61.44 144 ARG A CA 1
ATOM 1216 C C . ARG A 1 144 ? 27.052 -17.725 -47.798 1.00 61.44 144 ARG A C 1
ATOM 1218 O O . ARG A 1 144 ? 28.153 -17.343 -48.174 1.00 61.44 144 ARG A O 1
ATOM 1225 N N . THR A 1 145 ? 26.495 -17.249 -46.690 1.00 56.22 145 THR A N 1
ATOM 1226 C CA . THR A 1 145 ? 27.255 -16.399 -45.764 1.00 56.22 145 THR A CA 1
ATOM 1227 C C . THR A 1 145 ? 28.374 -17.250 -45.157 1.00 56.22 145 THR A C 1
ATOM 1229 O O . THR A 1 145 ? 28.068 -18.208 -44.454 1.00 56.22 145 THR A O 1
ATOM 1232 N N . GLY A 1 146 ? 29.634 -16.934 -45.473 1.00 54.72 146 GLY A N 1
ATOM 1233 C CA . GLY A 1 146 ? 30.825 -17.679 -45.034 1.00 54.72 146 GLY A CA 1
ATOM 1234 C C . GLY A 1 146 ? 31.722 -18.222 -46.157 1.00 54.72 146 GLY A C 1
ATOM 1235 O O . GLY A 1 146 ? 32.870 -18.540 -45.882 1.00 54.72 146 GLY A O 1
ATOM 1236 N N . ASP A 1 147 ? 31.253 -18.258 -47.411 1.00 54.03 147 ASP A N 1
ATOM 1237 C CA . ASP A 1 147 ? 32.047 -18.720 -48.566 1.00 54.03 147 ASP A CA 1
ATOM 1238 C C . ASP A 1 147 ? 32.373 -17.559 -49.524 1.00 54.03 147 ASP A C 1
ATOM 1240 O O . ASP A 1 147 ? 32.314 -17.709 -50.747 1.00 54.03 147 ASP A O 1
ATOM 1244 N N . SER A 1 148 ? 32.650 -16.358 -49.005 1.00 62.19 148 SER A N 1
ATOM 1245 C CA . SER A 1 148 ? 33.208 -15.327 -49.880 1.00 62.19 148 SER A CA 1
ATOM 1246 C C . SER A 1 148 ? 34.662 -15.696 -50.198 1.00 62.19 148 SER A C 1
ATOM 1248 O O . SER A 1 148 ? 35.407 -16.139 -49.322 1.00 62.19 148 SER A O 1
ATOM 1250 N N . GLU A 1 149 ? 35.100 -15.513 -51.448 1.00 59.75 149 GLU A N 1
ATOM 1251 C CA . GLU A 1 149 ? 36.520 -15.688 -51.809 1.00 59.75 149 GLU A CA 1
ATOM 1252 C C . GLU A 1 149 ? 37.436 -14.825 -50.923 1.00 59.75 149 GLU A C 1
ATOM 1254 O O . GLU A 1 149 ? 38.582 -15.183 -50.651 1.00 59.75 149 GLU A O 1
ATOM 1259 N N . TYR A 1 150 ? 36.908 -13.704 -50.429 1.00 61.81 150 TYR A N 1
ATOM 1260 C CA . TYR A 1 150 ? 37.572 -12.801 -49.502 1.00 61.81 150 TYR A CA 1
ATOM 1261 C C . TYR A 1 150 ? 37.834 -13.449 -48.133 1.00 61.81 150 TYR A C 1
ATOM 1263 O O . TYR A 1 150 ? 38.968 -13.434 -47.661 1.00 61.81 150 TYR A O 1
ATOM 1271 N N . ASP A 1 151 ? 36.836 -14.094 -47.528 1.00 64.38 151 ASP A N 1
ATOM 1272 C CA . ASP A 1 151 ? 37.008 -14.787 -46.244 1.00 64.38 151 ASP A CA 1
ATOM 1273 C C . ASP A 1 151 ? 37.942 -15.997 -46.396 1.00 64.38 151 ASP A C 1
ATOM 1275 O O . ASP A 1 151 ? 38.864 -16.181 -45.602 1.00 64.38 151 ASP A O 1
ATOM 1279 N N . ALA A 1 152 ? 37.799 -16.758 -47.488 1.00 68.62 152 ALA A N 1
ATOM 1280 C CA . ALA A 1 152 ? 38.672 -17.895 -47.779 1.00 68.62 152 ALA A CA 1
ATOM 1281 C C . ALA A 1 152 ? 40.141 -17.475 -47.977 1.00 68.62 152 ALA A C 1
ATOM 1283 O O . ALA A 1 152 ? 41.063 -18.170 -47.535 1.00 68.62 152 ALA A O 1
ATOM 1284 N N . THR A 1 153 ? 40.383 -16.331 -48.624 1.00 72.19 153 THR A N 1
ATOM 1285 C CA . THR A 1 153 ? 41.739 -15.792 -48.800 1.00 72.19 153 THR A CA 1
ATOM 1286 C C . THR A 1 153 ? 42.305 -15.219 -47.507 1.00 72.19 153 THR A C 1
ATOM 1288 O O . THR A 1 153 ? 43.477 -15.471 -47.219 1.00 72.19 153 THR A O 1
ATOM 1291 N N . ILE A 1 154 ? 41.506 -14.524 -46.694 1.00 76.06 154 ILE A N 1
ATOM 1292 C CA . ILE A 1 154 ? 41.936 -14.040 -45.375 1.00 76.06 154 ILE A CA 1
ATOM 1293 C C . ILE A 1 154 ? 42.294 -15.206 -44.464 1.00 76.06 154 ILE A C 1
ATOM 1295 O O . ILE A 1 154 ? 43.373 -15.191 -43.871 1.00 76.06 154 ILE A O 1
ATOM 1299 N N . ASP A 1 155 ? 41.464 -16.242 -44.402 1.00 76.75 155 ASP A N 1
ATOM 1300 C CA . ASP A 1 155 ? 41.732 -17.418 -43.579 1.00 76.75 155 ASP A CA 1
ATOM 1301 C C . ASP A 1 155 ? 42.971 -18.166 -44.071 1.00 76.75 155 ASP A C 1
ATOM 1303 O O . ASP A 1 155 ? 43.827 -18.560 -43.273 1.00 76.75 155 ASP A O 1
ATOM 1307 N N . ALA A 1 156 ? 43.136 -18.334 -45.386 1.00 82.3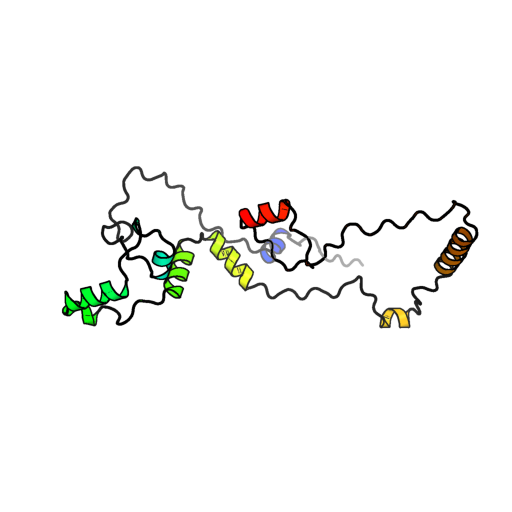1 156 ALA A N 1
ATOM 1308 C CA . ALA A 1 156 ? 44.324 -18.968 -45.952 1.00 82.31 156 ALA A CA 1
ATOM 1309 C C . ALA A 1 156 ? 45.607 -18.171 -45.647 1.00 82.31 156 ALA A C 1
ATOM 1311 O O . ALA A 1 156 ? 46.630 -18.753 -45.261 1.00 82.31 156 ALA A O 1
ATOM 1312 N N . VAL A 1 157 ? 45.566 -16.842 -45.786 1.00 84.62 157 VAL A N 1
ATOM 1313 C CA . VAL A 1 157 ? 46.697 -15.951 -45.491 1.00 84.62 157 VAL A CA 1
ATOM 1314 C C . VAL A 1 157 ? 46.977 -15.905 -43.988 1.00 84.62 157 VAL A C 1
ATOM 1316 O O . VAL A 1 157 ? 48.128 -16.082 -43.588 1.00 84.62 157 VAL A O 1
ATOM 1319 N N . GLY A 1 158 ? 45.955 -15.760 -43.147 1.00 84.19 158 GLY A N 1
ATOM 1320 C CA . GLY A 1 158 ? 46.059 -15.757 -41.688 1.00 84.19 158 GLY A CA 1
ATOM 1321 C C . GLY A 1 158 ? 46.652 -17.060 -41.158 1.00 84.19 158 GLY A C 1
ATOM 1322 O O . GLY A 1 158 ? 47.637 -17.045 -40.416 1.00 84.19 158 GLY A O 1
ATOM 1323 N N . ASN A 1 159 ? 46.168 -18.205 -41.643 1.00 82.38 159 ASN A N 1
ATOM 1324 C CA . ASN A 1 159 ? 46.731 -19.513 -41.307 1.00 82.38 159 ASN A CA 1
ATOM 1325 C C . ASN A 1 159 ? 48.195 -19.645 -41.739 1.00 82.38 159 ASN A C 1
ATOM 1327 O O . ASN A 1 159 ? 49.009 -20.243 -41.029 1.00 82.38 159 ASN A O 1
ATOM 1331 N N . ARG A 1 160 ? 48.568 -19.076 -42.889 1.00 84.38 160 ARG A N 1
ATOM 1332 C CA . ARG A 1 160 ? 49.958 -19.064 -43.360 1.00 84.38 160 ARG A CA 1
ATOM 1333 C C . ARG A 1 160 ? 50.849 -18.187 -42.481 1.00 84.38 160 ARG A C 1
ATOM 1335 O O . ARG A 1 160 ? 51.971 -18.598 -42.187 1.00 84.38 160 ARG A O 1
ATOM 1342 N N . VAL A 1 161 ? 50.362 -17.027 -42.049 1.00 83.19 161 VAL A N 1
ATOM 1343 C CA . VAL A 1 161 ? 51.059 -16.116 -41.127 1.00 83.19 161 VAL A CA 1
ATOM 1344 C C . VAL A 1 161 ? 51.292 -16.792 -39.775 1.00 83.19 161 VAL A C 1
ATOM 1346 O O . VAL A 1 161 ? 52.424 -16.787 -39.287 1.00 83.19 161 VAL A O 1
ATOM 1349 N N . ILE A 1 162 ? 50.265 -17.444 -39.217 1.00 80.94 162 ILE A N 1
ATOM 1350 C CA . ILE A 1 162 ? 50.339 -18.168 -37.938 1.00 80.94 162 ILE A CA 1
ATOM 1351 C C . ILE A 1 162 ? 51.319 -19.345 -38.038 1.00 80.94 162 ILE A C 1
ATOM 1353 O O . ILE A 1 162 ? 52.225 -19.464 -37.211 1.00 80.94 162 ILE A O 1
ATOM 1357 N N . LYS A 1 163 ? 51.208 -20.185 -39.079 1.00 82.25 163 LYS A N 1
ATOM 1358 C CA . LYS A 1 163 ? 52.109 -21.337 -39.283 1.00 82.25 163 LYS A CA 1
ATOM 1359 C C . LYS A 1 163 ? 53.565 -20.920 -39.471 1.00 82.25 163 LYS A C 1
ATOM 1361 O O . LYS A 1 163 ? 54.460 -21.598 -38.978 1.00 82.25 163 LYS A O 1
ATOM 1366 N N . ARG A 1 164 ? 53.809 -19.818 -40.185 1.00 83.69 164 ARG A N 1
ATOM 1367 C CA . ARG A 1 164 ? 55.163 -19.303 -40.436 1.00 83.69 164 ARG A CA 1
ATOM 1368 C C . ARG A 1 164 ? 55.701 -18.425 -39.305 1.00 83.69 164 ARG A C 1
ATOM 1370 O O . ARG A 1 164 ? 56.857 -18.029 -39.393 1.00 83.69 164 ARG A O 1
ATOM 1377 N N . ARG A 1 165 ? 54.895 -18.125 -38.274 1.00 79.38 165 ARG A N 1
ATOM 1378 C CA . ARG A 1 165 ? 55.247 -17.240 -37.146 1.00 79.38 165 ARG A CA 1
ATOM 1379 C C . ARG A 1 165 ? 55.913 -15.941 -37.609 1.00 79.38 165 ARG A C 1
ATOM 1381 O O . ARG A 1 165 ? 56.895 -15.500 -37.019 1.00 79.38 165 ARG A O 1
ATOM 1388 N N . LEU A 1 166 ? 55.387 -15.332 -38.677 1.00 77.00 166 LEU A N 1
ATOM 1389 C CA . LEU A 1 166 ? 56.007 -14.147 -39.295 1.00 77.00 166 LEU A CA 1
ATOM 1390 C C . LEU A 1 166 ? 56.113 -12.957 -38.327 1.00 77.00 166 LEU A C 1
ATOM 1392 O O . LEU A 1 166 ? 56.974 -12.105 -38.507 1.00 77.00 166 LEU A O 1
ATOM 1396 N N . PHE A 1 167 ? 55.276 -12.934 -37.287 1.00 76.31 167 PHE A N 1
ATOM 1397 C CA . PHE A 1 167 ? 55.252 -11.907 -36.244 1.00 76.31 167 PHE A CA 1
ATOM 1398 C C . PHE A 1 167 ? 55.733 -12.419 -34.874 1.00 76.31 167 PHE A C 1
ATOM 1400 O O . PHE A 1 167 ? 55.483 -11.781 -33.857 1.00 76.31 167 PHE A O 1
ATOM 1407 N N . GLY A 1 168 ? 56.424 -13.564 -34.834 1.00 79.44 168 GLY A N 1
ATOM 1408 C CA . GLY A 1 168 ? 56.899 -14.182 -33.594 1.00 79.44 168 GLY A CA 1
ATOM 1409 C C . GLY A 1 168 ? 55.923 -15.203 -32.988 1.00 79.44 168 GLY A C 1
ATOM 1410 O O . GLY A 1 168 ? 54.926 -15.573 -33.618 1.00 79.44 168 GLY A O 1
ATOM 1411 N N . PRO A 1 169 ? 56.241 -15.754 -31.800 1.00 78.00 169 PRO A N 1
ATOM 1412 C CA . PRO A 1 169 ? 55.352 -16.675 -31.100 1.00 78.00 169 PRO A CA 1
ATOM 1413 C C . PRO A 1 169 ? 54.036 -15.968 -30.731 1.00 78.00 169 PRO A C 1
ATOM 1415 O O . PRO A 1 169 ? 54.071 -14.794 -30.359 1.00 78.00 169 PRO A O 1
ATOM 1418 N N . PRO A 1 170 ? 52.880 -16.655 -30.825 1.00 69.25 170 PRO A N 1
ATOM 1419 C CA . PRO A 1 170 ? 51.613 -16.067 -30.416 1.00 69.25 170 PRO A CA 1
ATOM 1420 C C . PRO A 1 170 ? 51.705 -15.667 -28.944 1.00 69.25 170 PRO A C 1
ATOM 1422 O O . PRO A 1 170 ? 52.164 -16.454 -28.111 1.00 69.25 170 PRO A O 1
ATOM 1425 N N . LEU A 1 171 ? 51.287 -14.438 -28.642 1.00 72.88 171 LEU A N 1
ATOM 1426 C CA . LEU A 1 171 ? 51.184 -13.982 -27.264 1.00 72.88 171 LEU A CA 1
ATOM 1427 C C . LEU A 1 171 ? 50.240 -14.924 -26.503 1.00 72.88 171 LEU A C 1
ATOM 1429 O O . LEU A 1 171 ? 49.255 -15.395 -27.087 1.00 72.88 171 LEU A O 1
ATOM 1433 N N . PRO A 1 172 ? 50.531 -15.233 -25.228 1.00 71.44 172 PRO A N 1
ATOM 1434 C CA . PRO A 1 172 ? 49.608 -15.996 -24.409 1.00 71.44 172 PRO A CA 1
ATOM 1435 C C . PRO A 1 172 ? 48.260 -15.276 -24.422 1.00 71.44 172 PRO A C 1
ATOM 1437 O O . PRO A 1 172 ? 48.187 -14.083 -24.140 1.00 71.44 172 PRO A O 1
ATOM 1440 N N . ILE A 1 173 ? 47.208 -16.000 -24.807 1.00 68.00 173 ILE A N 1
ATOM 1441 C CA . ILE A 1 173 ? 45.836 -15.503 -24.733 1.00 68.00 173 ILE A CA 1
ATOM 1442 C C . ILE A 1 173 ? 45.606 -15.156 -23.267 1.00 68.00 173 ILE A C 1
ATOM 1444 O O . ILE A 1 173 ? 45.594 -16.054 -22.422 1.00 68.00 173 ILE A O 1
ATOM 1448 N N . GLU A 1 174 ? 45.488 -13.864 -22.959 1.00 59.56 174 GLU A N 1
ATOM 1449 C CA . GLU A 1 174 ? 45.159 -13.439 -21.606 1.00 59.56 174 GLU A CA 1
ATOM 1450 C C . GLU A 1 174 ? 43.849 -14.134 -21.210 1.00 59.56 174 GLU A C 1
ATOM 1452 O O . GLU A 1 174 ? 42.868 -14.079 -21.966 1.00 59.56 174 GLU A O 1
ATOM 1457 N N . PRO A 1 175 ? 43.805 -14.848 -20.070 1.00 57.03 175 PRO A N 1
ATOM 1458 C CA . PRO A 1 175 ? 42.551 -15.408 -19.601 1.00 57.03 175 PRO A CA 1
ATOM 1459 C C . PRO A 1 175 ? 41.561 -14.255 -19.450 1.00 57.03 175 PRO A C 1
ATOM 1461 O O . PRO A 1 175 ? 41.919 -13.199 -18.941 1.00 57.03 175 PRO A O 1
ATOM 1464 N N . LYS A 1 176 ? 40.312 -14.438 -19.894 1.00 54.41 176 LYS A N 1
ATOM 1465 C CA . LYS A 1 176 ? 39.229 -13.474 -19.658 1.00 54.41 176 LYS A CA 1
ATOM 1466 C C . LYS A 1 176 ? 39.119 -13.243 -18.145 1.00 54.41 176 LYS A C 1
ATOM 1468 O O . LYS A 1 176 ? 38.488 -14.031 -17.451 1.00 54.41 176 LYS A O 1
ATOM 1473 N N . ILE A 1 177 ? 39.723 -12.170 -17.633 1.00 50.91 177 ILE A N 1
ATOM 1474 C CA . ILE A 1 177 ? 39.830 -11.885 -16.187 1.00 50.91 177 ILE A CA 1
ATOM 1475 C C . ILE A 1 177 ? 38.454 -11.595 -15.549 1.00 50.91 177 ILE A C 1
ATOM 1477 O O . ILE A 1 177 ? 38.325 -11.530 -14.332 1.00 50.91 177 ILE A O 1
ATOM 1481 N N . TYR A 1 178 ? 37.378 -11.500 -16.335 1.00 53.72 178 TYR A N 1
ATOM 1482 C CA . TYR A 1 178 ? 36.051 -11.157 -15.828 1.00 53.72 178 TYR A CA 1
ATOM 1483 C C . TYR A 1 178 ? 34.950 -12.105 -16.312 1.00 53.72 178 TYR A C 1
ATOM 1485 O O . TYR A 1 178 ? 33.962 -11.671 -16.895 1.00 53.72 178 TYR A O 1
ATOM 1493 N N . SER A 1 179 ? 35.064 -13.402 -16.030 1.00 51.31 179 SER A N 1
ATOM 1494 C CA . SER A 1 179 ? 33.858 -14.206 -15.799 1.00 51.31 179 SER A CA 1
ATOM 1495 C C . SER A 1 179 ? 33.659 -14.317 -14.292 1.00 51.31 179 SER A C 1
ATOM 1497 O O . SER A 1 179 ? 34.297 -15.140 -13.637 1.00 51.31 179 SER A O 1
ATOM 1499 N N . LYS A 1 180 ? 32.811 -13.452 -13.723 1.00 55.66 180 LYS A N 1
ATOM 1500 C CA . LYS A 1 180 ? 32.365 -13.616 -12.337 1.00 55.66 180 LYS A CA 1
ATOM 1501 C C . LYS A 1 180 ? 31.633 -14.952 -12.236 1.00 55.66 180 LYS A C 1
ATOM 1503 O O . LYS A 1 180 ? 30.562 -15.109 -12.814 1.00 55.66 180 LYS A O 1
ATOM 1508 N N . GLY A 1 181 ? 32.235 -15.913 -11.543 1.00 60.88 181 GLY A N 1
ATOM 1509 C CA . GLY A 1 181 ? 31.536 -17.123 -11.131 1.00 60.88 181 GLY A CA 1
ATOM 1510 C C . GLY A 1 181 ? 30.449 -16.792 -10.097 1.00 60.88 181 GLY A C 1
ATOM 1511 O O . GLY A 1 181 ? 30.539 -15.745 -9.441 1.00 60.88 181 GLY A O 1
ATOM 1512 N N . PRO A 1 182 ? 29.446 -17.671 -9.932 1.00 62.84 182 PRO A N 1
ATOM 1513 C CA . PRO A 1 182 ? 28.352 -17.486 -8.972 1.00 62.84 182 PRO A CA 1
ATOM 1514 C C . PRO A 1 182 ? 28.836 -17.303 -7.522 1.00 62.84 182 PRO A C 1
ATOM 1516 O O . PRO A 1 182 ? 28.152 -16.654 -6.740 1.00 62.84 182 PRO A O 1
ATOM 1519 N N . ASP A 1 183 ? 30.048 -17.768 -7.203 1.00 61.09 183 ASP A N 1
ATOM 1520 C CA . ASP A 1 183 ? 30.633 -17.717 -5.856 1.00 61.09 183 ASP A CA 1
ATOM 1521 C C . ASP A 1 183 ? 31.619 -16.552 -5.645 1.00 61.09 183 ASP A C 1
ATOM 1523 O O . ASP A 1 183 ? 32.342 -16.501 -4.648 1.00 61.09 183 ASP A O 1
ATOM 1527 N N . SER A 1 184 ? 31.704 -15.610 -6.592 1.00 64.94 184 SER A N 1
ATOM 1528 C CA . SER A 1 184 ? 32.618 -14.469 -6.455 1.00 64.94 184 SER A CA 1
ATOM 1529 C C . SER A 1 184 ? 32.092 -13.430 -5.452 1.00 64.94 184 SER A C 1
ATOM 1531 O O . SER A 1 184 ? 30.901 -13.104 -5.464 1.00 64.94 184 SER A O 1
ATOM 1533 N N . PRO A 1 185 ? 32.960 -12.871 -4.583 1.00 70.62 185 PRO A N 1
ATOM 1534 C CA . PRO A 1 185 ? 32.533 -11.901 -3.585 1.00 70.62 185 PRO A CA 1
ATOM 1535 C C . PRO A 1 185 ? 31.957 -10.643 -4.259 1.00 70.62 185 PRO A C 1
ATOM 1537 O O . PRO A 1 185 ? 32.509 -10.165 -5.260 1.00 70.62 185 PRO A O 1
ATOM 1540 N N . PRO A 1 186 ? 30.856 -10.078 -3.727 1.00 67.88 186 PRO A N 1
ATOM 1541 C CA . PRO A 1 186 ? 30.229 -8.900 -4.308 1.00 67.88 186 PRO A CA 1
ATOM 1542 C C . PRO A 1 186 ? 31.207 -7.724 -4.292 1.00 67.88 186 PRO A C 1
ATOM 1544 O O . PRO A 1 186 ? 31.891 -7.474 -3.294 1.00 67.88 186 PRO A O 1
ATOM 1547 N N . SER A 1 187 ? 31.265 -6.998 -5.411 1.00 76.12 187 SER A N 1
ATOM 1548 C CA . SER A 1 187 ? 32.103 -5.804 -5.526 1.00 76.12 187 SER A CA 1
ATOM 1549 C C . SER A 1 187 ? 31.685 -4.752 -4.502 1.00 76.12 187 SER A C 1
ATOM 1551 O O . SER A 1 187 ? 30.512 -4.647 -4.146 1.00 76.12 187 SER A O 1
ATOM 1553 N N . GLU A 1 188 ? 32.617 -3.908 -4.074 1.00 72.94 188 GLU A N 1
ATOM 1554 C CA . GLU A 1 188 ? 32.325 -2.821 -3.130 1.00 72.94 188 GLU A CA 1
ATOM 1555 C C . GLU A 1 188 ? 31.179 -1.920 -3.617 1.00 72.94 188 GLU A C 1
ATOM 1557 O O . GLU A 1 188 ? 30.292 -1.564 -2.847 1.00 72.94 188 GLU A O 1
ATOM 1562 N N . CYS A 1 189 ? 31.097 -1.669 -4.928 1.00 61.22 189 CYS A N 1
ATOM 1563 C CA . CYS A 1 189 ? 29.986 -0.926 -5.521 1.00 61.22 189 CYS A CA 1
ATOM 1564 C C . CYS A 1 189 ? 28.624 -1.618 -5.341 1.00 61.22 189 CYS A C 1
ATOM 1566 O O . CYS A 1 189 ? 27.620 -0.938 -5.151 1.00 61.22 189 CYS A O 1
ATOM 1568 N N . SER A 1 190 ? 28.568 -2.955 -5.382 1.00 68.06 190 SER A N 1
ATOM 1569 C CA . SER A 1 190 ? 27.309 -3.686 -5.162 1.00 68.06 190 SER A CA 1
ATOM 1570 C C . SER A 1 190 ? 26.888 -3.685 -3.689 1.00 68.06 190 SER A C 1
ATOM 1572 O O . SER A 1 190 ? 25.692 -3.610 -3.413 1.00 68.06 190 SER A O 1
ATOM 1574 N N . LYS A 1 191 ? 27.840 -3.631 -2.748 1.00 73.44 191 LYS A N 1
ATOM 1575 C CA . LYS A 1 191 ? 27.548 -3.410 -1.320 1.00 73.44 191 LYS A CA 1
ATOM 1576 C C . LYS A 1 191 ? 26.941 -2.025 -1.072 1.00 73.44 191 LYS A C 1
ATOM 1578 O O . LYS A 1 191 ? 25.892 -1.925 -0.445 1.00 73.44 191 LYS A O 1
ATOM 1583 N N . ILE A 1 192 ? 27.519 -0.980 -1.668 1.00 72.19 192 ILE A N 1
ATOM 1584 C CA . ILE A 1 192 ? 27.017 0.403 -1.551 1.00 72.19 192 ILE A CA 1
ATOM 1585 C C . ILE A 1 192 ? 25.598 0.544 -2.134 1.00 72.19 192 ILE A C 1
ATOM 1587 O O . ILE A 1 192 ? 24.768 1.275 -1.594 1.00 72.19 192 ILE A O 1
ATOM 1591 N N . LEU A 1 193 ? 25.293 -0.150 -3.237 1.00 65.31 193 LEU A N 1
ATOM 1592 C CA . LEU A 1 193 ? 23.949 -0.141 -3.831 1.00 65.31 193 LEU A CA 1
ATOM 1593 C C . LEU A 1 193 ? 22.918 -0.877 -2.961 1.00 65.31 193 LEU A C 1
ATOM 1595 O O . LEU A 1 193 ? 21.791 -0.395 -2.821 1.00 65.31 193 LEU A O 1
ATOM 1599 N N . ALA A 1 194 ? 23.312 -1.996 -2.344 1.00 66.75 194 ALA A N 1
ATOM 1600 C CA . ALA A 1 194 ? 22.467 -2.741 -1.413 1.00 66.75 194 ALA A CA 1
ATOM 1601 C C . ALA A 1 194 ? 22.156 -1.929 -0.142 1.00 66.75 194 ALA A C 1
ATOM 1603 O O . ALA A 1 194 ? 20.997 -1.855 0.266 1.00 66.75 194 ALA A O 1
ATOM 1604 N N . GLU A 1 195 ? 23.153 -1.248 0.431 1.00 71.62 195 GLU A N 1
ATOM 1605 C CA . GLU A 1 195 ? 22.981 -0.360 1.592 1.00 71.62 195 GLU A CA 1
ATOM 1606 C C . GLU A 1 195 ? 22.015 0.795 1.304 1.00 71.62 195 GLU A C 1
ATOM 1608 O O . GLU A 1 195 ? 21.193 1.159 2.145 1.00 71.62 195 GLU A O 1
ATOM 1613 N N . LYS A 1 196 ? 22.055 1.341 0.084 1.00 70.56 196 LYS A N 1
ATOM 1614 C CA . LYS A 1 196 ? 21.164 2.429 -0.340 1.00 70.56 196 LYS A CA 1
ATOM 1615 C C . LYS A 1 196 ? 19.755 1.965 -0.735 1.00 70.56 196 LYS A C 1
ATOM 1617 O O . LYS A 1 196 ? 18.965 2.802 -1.167 1.00 70.56 196 LYS A O 1
ATOM 1622 N N . LYS A 1 197 ? 19.428 0.666 -0.618 1.00 58.97 197 LYS A N 1
ATOM 1623 C CA . LYS A 1 197 ? 18.179 0.049 -1.125 1.00 58.97 197 LYS A CA 1
ATOM 1624 C C . LYS A 1 197 ? 17.861 0.438 -2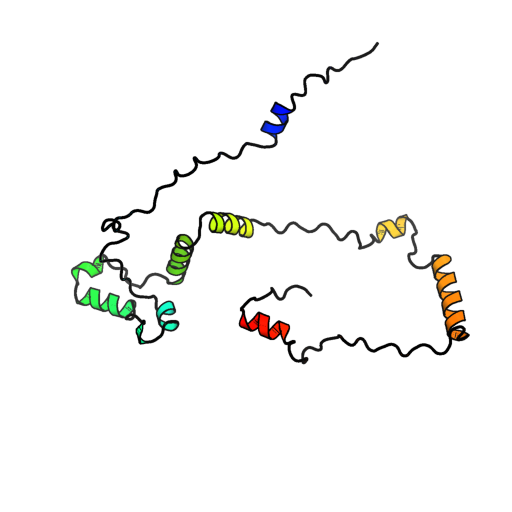.576 1.00 58.97 197 LYS A C 1
ATOM 1626 O O . LYS A 1 197 ? 16.702 0.457 -2.988 1.00 58.97 197 LYS A O 1
ATOM 1631 N N . LEU A 1 198 ? 18.886 0.737 -3.372 1.00 55.84 198 LEU A N 1
ATOM 1632 C CA . LEU A 1 198 ? 18.736 0.977 -4.801 1.00 55.84 198 LEU A CA 1
ATOM 1633 C C . LEU A 1 198 ? 18.766 -0.388 -5.482 1.00 55.84 198 LEU A C 1
ATOM 1635 O O . LEU A 1 198 ? 19.782 -0.818 -6.024 1.00 55.84 198 LEU A O 1
ATOM 1639 N N . VAL A 1 199 ? 17.649 -1.107 -5.379 1.00 53.03 199 VAL A N 1
ATOM 1640 C CA . VAL A 1 199 ? 17.455 -2.379 -6.072 1.00 53.03 199 VAL A CA 1
ATOM 1641 C C . VAL A 1 199 ? 17.374 -2.072 -7.563 1.00 53.03 199 VAL A C 1
ATOM 1643 O O . VAL A 1 199 ? 16.343 -1.627 -8.066 1.00 53.03 199 VAL A O 1
ATOM 1646 N N . LEU A 1 200 ? 18.480 -2.277 -8.277 1.00 56.66 200 LEU A N 1
ATOM 1647 C CA . LEU A 1 200 ? 18.428 -2.372 -9.728 1.00 56.66 200 LEU A CA 1
ATOM 1648 C C . LEU A 1 200 ? 17.695 -3.675 -10.083 1.00 56.66 200 LEU A C 1
ATOM 1650 O O . LEU A 1 200 ? 18.010 -4.718 -9.504 1.00 56.66 200 LEU A O 1
ATOM 1654 N N . PRO A 1 201 ? 16.710 -3.637 -10.995 1.00 47.94 201 PRO A N 1
ATOM 1655 C CA . PRO A 1 201 ? 15.977 -4.828 -11.397 1.00 47.94 201 PRO A CA 1
ATOM 1656 C C . PRO A 1 201 ? 16.953 -5.860 -11.969 1.00 47.94 201 PRO A C 1
ATOM 1658 O O . PRO A 1 201 ? 17.697 -5.580 -12.907 1.00 47.94 201 PRO A O 1
ATOM 1661 N N . SER A 1 202 ? 16.935 -7.065 -11.401 1.00 50.91 202 SER A N 1
ATOM 1662 C CA . SER A 1 202 ? 17.821 -8.196 -11.709 1.00 50.91 202 SER A CA 1
ATOM 1663 C C . SER A 1 202 ? 17.577 -8.843 -13.083 1.00 50.91 202 SER A C 1
ATOM 1665 O O . SER A 1 202 ? 18.010 -9.964 -13.324 1.00 50.91 202 SER A O 1
ATOM 1667 N N . SER A 1 203 ? 16.905 -8.154 -14.008 1.00 43.03 203 SER A N 1
ATOM 1668 C CA . SER A 1 203 ? 16.538 -8.667 -15.333 1.00 43.03 203 SER A CA 1
ATOM 1669 C C . SER A 1 203 ? 17.282 -7.941 -16.459 1.00 43.03 203 SER A C 1
ATOM 1671 O O . SER A 1 203 ? 16.663 -7.422 -17.390 1.00 43.03 203 SER A O 1
ATOM 1673 N N . ILE A 1 204 ? 18.606 -7.857 -16.349 1.00 44.25 204 ILE A N 1
ATOM 1674 C CA . ILE A 1 204 ? 19.482 -7.473 -17.464 1.00 44.25 204 ILE A CA 1
ATOM 1675 C C . ILE A 1 204 ? 20.654 -8.456 -17.507 1.00 44.25 204 ILE A C 1
ATOM 1677 O O . ILE A 1 204 ? 21.786 -8.077 -17.240 1.00 44.25 204 ILE A O 1
ATOM 1681 N N . PHE A 1 205 ? 20.356 -9.723 -17.778 1.00 39.78 205 PHE A N 1
ATOM 1682 C CA . PHE A 1 205 ? 21.231 -10.667 -18.472 1.00 39.78 205 PHE A CA 1
ATOM 1683 C C . PHE A 1 205 ? 20.342 -11.670 -19.202 1.00 39.78 205 PHE A C 1
ATOM 1685 O O . PHE A 1 205 ? 19.309 -12.065 -18.613 1.00 39.78 205 PHE A O 1
#

pLDDT: mean 70.94, std 13.33, range [38.78, 94.88]

Secondary structure (DSSP, 8-state):
-------TT--HHHHHHHHSPPP--PPPPP-PPPPSSPPP--TTTSGGG-PPPPHHHHHHS-TTTPPPPHHHHHHHHHHH-GGGGGTS-SSPPPHHHHHHHHHHHHS-HHHHHHHHHHHT-----PPPPTTS--HHHHHHTT--TT--HHHHHHHHHHHHHHHHTTT-SPPP----TT---TTSPPPHHHHHHHHTT----S---

Radius of gyration: 35.81 Å; chains: 1; bounding box: 83×54×99 Å

Foldseek 3Di:
DDDPPPPPPPPVVVVCCVVDPPDPPDPPDPDDPPDPDDPPCDVVNHPPPDDADAPVVLVVDDPVPHGPYPLVVLVVCCVVCVPCPVVDDPDDDDPVVVVVVVVVVVDDPVRVVVVVVVVPPPPDPPPPDPPDDDPVVCVVVVDPPQPDPVNVVCVVVVVVCQVVVVVHDDDPPPPPPDPDDPPHDDDPVVVVCVVVVVDDPPPDD